Protein AF-0000000079912048 (afdb_homodimer)

Nearest PDB structures (foldseek):
  4bb7-assembly1_A  TM=5.250E-01  e=6.605E+00  Saccharomyces cerevisiae

Structure (mmCIF, N/CA/C/O backbone):
data_AF-0000000079912048-model_v1
#
loop_
_entity.id
_entity.type
_entity.pdbx_description
1 polymer 'Uncharacterized protein'
#
loop_
_atom_site.group_PDB
_atom_site.id
_atom_site.type_symbol
_atom_site.label_atom_id
_atom_site.label_alt_id
_atom_site.label_comp_id
_atom_site.label_asym_id
_atom_site.label_entity_id
_atom_site.label_seq_id
_atom_site.pdbx_PDB_ins_code
_atom_site.Cartn_x
_atom_site.Cartn_y
_atom_site.Cartn_z
_atom_site.occupancy
_atom_site.B_iso_or_equiv
_atom_site.auth_seq_id
_atom_site.auth_comp_id
_atom_site.auth_asym_id
_atom_site.auth_atom_id
_atom_site.pdbx_PDB_model_num
ATOM 1 N N . MET A 1 1 ? 1.744 14.172 -8.25 1 88.88 1 MET A N 1
ATOM 2 C CA . MET A 1 1 ? 1.532 13.312 -7.086 1 88.88 1 MET A CA 1
ATOM 3 C C . MET A 1 1 ? 1.259 14.148 -5.84 1 88.88 1 MET A C 1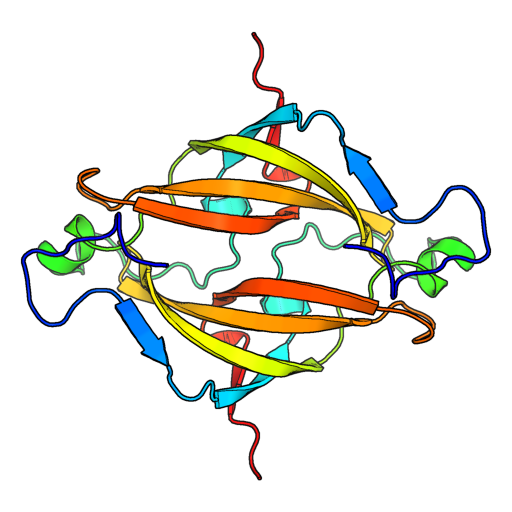
ATOM 5 O O . MET A 1 1 ? 0.399 13.805 -5.027 1 88.88 1 MET A O 1
ATOM 9 N N . PHE A 1 2 ? 1.768 15.312 -5.637 1 95.44 2 PHE A N 1
ATOM 10 C CA . PHE A 1 2 ? 1.755 16.031 -4.367 1 95.44 2 PHE A CA 1
ATOM 11 C C . PHE A 1 2 ? 0.996 17.344 -4.5 1 95.44 2 PHE A C 1
ATOM 13 O O . PHE A 1 2 ? 1.087 18.203 -3.625 1 95.44 2 PHE A O 1
ATOM 20 N N . GLU A 1 3 ? 0.192 17.453 -5.527 1 93.69 3 GLU A N 1
ATOM 21 C CA . GLU A 1 3 ? -0.463 18.703 -5.867 1 93.69 3 GLU A CA 1
ATOM 22 C C . GLU A 1 3 ? -1.413 19.156 -4.758 1 93.69 3 GLU A C 1
ATOM 24 O O . GLU A 1 3 ? -1.613 20.344 -4.547 1 93.69 3 GLU A O 1
ATOM 29 N N . GLN A 1 4 ? -1.97 18.203 -4.074 1 95.38 4 GLN A N 1
ATOM 30 C CA . GLN A 1 4 ? -2.926 18.562 -3.031 1 95.38 4 GLN A CA 1
ATOM 31 C C . GLN A 1 4 ? -2.281 18.5 -1.649 1 95.38 4 GLN A C 1
ATOM 33 O O . GLN A 1 4 ? -2.979 18.5 -0.633 1 95.38 4 GLN A O 1
ATOM 38 N N . TRP A 1 5 ? -0.992 18.359 -1.65 1 96 5 TRP A N 1
ATOM 39 C CA . TRP A 1 5 ? -0.168 18.375 -0.447 1 96 5 TRP A CA 1
ATOM 40 C C . TRP A 1 5 ? 0.778 19.578 -0.461 1 96 5 TRP A C 1
ATOM 42 O O . TRP A 1 5 ? 1.936 19.453 -0.87 1 96 5 TRP A O 1
ATOM 52 N N . GLU A 1 6 ? 0.378 20.812 0.095 1 89.5 6 GLU A N 1
ATOM 53 C CA . GLU A 1 6 ? 1.114 22.062 -0.012 1 89.5 6 GLU A CA 1
ATOM 54 C C . GLU A 1 6 ? 1.596 22.547 1.355 1 89.5 6 GLU A C 1
ATOM 56 O O . GLU A 1 6 ? 0.896 23.281 2.041 1 89.5 6 GLU A O 1
ATOM 61 N N . PRO A 1 7 ? 2.736 22.109 1.693 1 90.44 7 PRO A N 1
ATOM 62 C CA . PRO A 1 7 ? 3.271 22.531 2.988 1 90.44 7 PRO A CA 1
ATOM 63 C C . PRO A 1 7 ? 3.646 24.016 3.018 1 90.44 7 PRO A C 1
ATOM 65 O O . PRO A 1 7 ? 3.908 24.609 1.97 1 90.44 7 PRO A O 1
ATOM 68 N N . VAL A 1 8 ? 3.539 24.562 4.168 1 90.81 8 VAL A N 1
ATOM 69 C CA . VAL A 1 8 ? 3.893 25.969 4.383 1 90.81 8 VAL A CA 1
ATOM 70 C C . VAL A 1 8 ? 5.355 26.078 4.816 1 90.81 8 VAL A C 1
ATOM 72 O O . VAL A 1 8 ? 6.027 27.062 4.523 1 90.81 8 VAL A O 1
ATOM 75 N N . TYR A 1 9 ? 5.828 25.031 5.375 1 90.94 9 TYR A N 1
ATOM 76 C CA . TYR A 1 9 ? 7.164 25.078 5.961 1 90.94 9 TYR A CA 1
ATOM 77 C C . TYR A 1 9 ? 8.172 24.344 5.078 1 90.94 9 TYR A C 1
ATOM 79 O O . TYR A 1 9 ? 7.785 23.578 4.184 1 90.94 9 TYR A O 1
ATOM 87 N N . ASP A 1 10 ? 9.508 24.594 5.34 1 90.88 10 ASP A N 1
ATOM 88 C CA . ASP A 1 10 ? 10.633 23.844 4.793 1 90.88 10 ASP A CA 1
ATOM 89 C C . ASP A 1 10 ? 11.461 23.188 5.902 1 90.88 10 ASP A C 1
ATOM 91 O O . ASP A 1 10 ? 11.664 23.797 6.961 1 90.88 10 ASP A O 1
ATOM 95 N N . PRO A 1 11 ? 11.93 22.016 5.766 1 93.75 11 PRO A N 1
ATOM 96 C CA . PRO A 1 11 ? 11.789 21.203 4.551 1 93.75 11 PRO A CA 1
ATOM 97 C C . PRO A 1 11 ? 10.375 20.672 4.355 1 93.75 11 PRO A C 1
ATOM 99 O O . PRO A 1 11 ? 9.633 20.5 5.328 1 93.75 11 PRO A O 1
ATOM 102 N N . LYS A 1 12 ? 10.016 20.359 3.121 1 95.75 12 LYS A N 1
ATOM 103 C CA . LYS A 1 12 ? 8.727 19.781 2.764 1 95.75 12 LYS A CA 1
ATOM 104 C C . LYS A 1 12 ? 8.562 18.391 3.369 1 95.75 12 LYS A C 1
ATOM 106 O O . LYS A 1 12 ? 9.547 17.688 3.596 1 95.75 12 LYS A O 1
ATOM 111 N N . PRO A 1 13 ? 7.336 17.984 3.592 1 97.31 13 PRO A N 1
ATOM 112 C CA . PRO A 1 13 ? 7.102 16.656 4.168 1 97.31 13 PRO A CA 1
ATOM 113 C C . PRO A 1 13 ? 7.078 15.555 3.111 1 97.31 13 PRO A C 1
ATOM 115 O O . PRO A 1 13 ? 6.52 14.484 3.346 1 97.31 13 PRO A O 1
ATOM 118 N N . TRP A 1 14 ? 7.559 15.875 1.901 1 97.75 14 TRP A N 1
ATOM 119 C CA . TRP A 1 14 ? 7.719 14.867 0.858 1 97.75 14 TRP A CA 1
ATOM 120 C C . TRP A 1 14 ? 8.961 15.141 0.022 1 97.75 14 TRP A C 1
ATOM 122 O O . TRP A 1 14 ? 9.508 16.25 0.054 1 97.75 14 TRP A O 1
ATOM 132 N N . ARG A 1 15 ? 9.461 14.125 -0.639 1 97.56 15 ARG A N 1
ATOM 133 C CA . ARG A 1 15 ? 10.594 14.188 -1.563 1 97.56 15 ARG A CA 1
ATOM 134 C C . ARG A 1 15 ? 10.32 13.352 -2.811 1 97.56 15 ARG A C 1
ATOM 136 O O . ARG A 1 15 ? 9.859 12.219 -2.715 1 97.56 15 ARG A O 1
ATOM 143 N N . VAL A 1 16 ? 10.57 13.969 -3.939 1 97.81 16 VAL A N 1
ATOM 144 C CA . VAL A 1 16 ? 10.492 13.211 -5.184 1 97.81 16 VAL A CA 1
ATOM 145 C C . VAL A 1 16 ? 11.859 12.602 -5.504 1 97.81 16 VAL A C 1
ATOM 147 O O . VAL A 1 16 ? 12.891 13.25 -5.328 1 97.81 16 VAL A O 1
ATOM 150 N N . VAL A 1 17 ? 11.836 11.367 -5.883 1 98.06 17 VAL A N 1
ATOM 151 C CA . VAL A 1 17 ? 13.062 10.703 -6.32 1 98.06 17 VAL A CA 1
ATOM 152 C C . VAL A 1 17 ? 13.102 10.648 -7.844 1 98.06 17 VAL A C 1
ATOM 154 O O . VAL A 1 17 ? 12.43 9.805 -8.453 1 98.06 17 VAL A O 1
ATOM 157 N N . ASP A 1 18 ? 13.859 11.477 -8.43 1 97.69 18 ASP A N 1
ATOM 158 C CA . ASP A 1 18 ? 13.969 11.609 -9.875 1 97.69 18 ASP A CA 1
ATOM 159 C C . ASP A 1 18 ? 15.43 11.734 -10.305 1 97.69 18 ASP A C 1
ATOM 161 O O . ASP A 1 18 ? 16.109 12.695 -9.953 1 97.69 18 ASP A O 1
ATOM 165 N N . PRO A 1 19 ? 16.016 10.836 -11.211 1 97.75 19 PRO A N 1
ATOM 166 C CA . PRO A 1 19 ? 15.273 9.664 -11.695 1 97.75 19 PRO A CA 1
ATOM 167 C C . PRO A 1 19 ? 14.938 8.672 -10.586 1 97.75 19 PRO A C 1
ATOM 169 O O . PRO A 1 19 ? 15.555 8.711 -9.516 1 97.75 19 PRO A O 1
ATOM 172 N N . PRO A 1 20 ? 13.867 7.832 -10.742 1 98 20 PRO A N 1
ATOM 173 C CA . PRO A 1 20 ? 13.586 6.801 -9.742 1 98 20 PRO A CA 1
ATOM 174 C C . PRO A 1 20 ? 14.805 5.934 -9.43 1 98 20 PRO A C 1
ATOM 176 O O . PRO A 1 20 ? 15.617 5.652 -10.32 1 98 20 PRO A O 1
ATOM 179 N N . GLN A 1 21 ? 14.891 5.535 -8.195 1 97.94 21 GLN A N 1
ATOM 180 C CA . GLN A 1 21 ? 16.031 4.754 -7.727 1 97.94 21 GLN A CA 1
ATOM 181 C C . GLN A 1 21 ? 15.688 3.268 -7.664 1 97.94 21 GLN A C 1
ATOM 183 O O . GLN A 1 21 ? 14.602 2.895 -7.219 1 97.94 21 GLN A O 1
ATOM 188 N N . ARG A 1 22 ? 16.641 2.371 -8.148 1 98.31 22 ARG A N 1
ATOM 189 C CA . ARG A 1 22 ? 16.453 0.927 -8.039 1 98.31 22 ARG A CA 1
ATOM 190 C C . ARG A 1 22 ? 16.562 0.473 -6.586 1 98.31 22 ARG A C 1
ATOM 192 O O . ARG A 1 22 ? 17.5 0.875 -5.879 1 98.31 22 ARG A O 1
ATOM 199 N N . VAL A 1 23 ? 15.656 -0.327 -6.117 1 98.75 23 VAL A N 1
ATOM 200 C CA . VAL A 1 23 ? 15.656 -0.84 -4.75 1 98.75 23 VAL A CA 1
ATOM 201 C C . VAL A 1 23 ? 15.219 -2.303 -4.75 1 98.75 23 VAL A C 1
ATOM 203 O O . VAL A 1 23 ? 14.703 -2.805 -5.75 1 98.75 23 VAL A O 1
ATOM 206 N N . MET A 1 24 ? 15.57 -2.98 -3.672 1 98.81 24 MET A N 1
ATOM 207 C CA . MET A 1 24 ? 14.93 -4.246 -3.324 1 98.81 24 MET A CA 1
ATOM 208 C C . MET A 1 24 ? 13.758 -4.016 -2.371 1 98.81 24 MET A C 1
ATOM 210 O O . MET A 1 24 ? 13.883 -3.275 -1.395 1 98.81 24 MET A O 1
ATOM 214 N N . VAL A 1 25 ? 12.625 -4.617 -2.729 1 98.75 25 VAL A N 1
ATOM 215 C CA . VAL A 1 25 ? 11.414 -4.449 -1.932 1 98.75 25 VAL A CA 1
ATOM 216 C C . VAL A 1 25 ? 11.055 -5.77 -1.254 1 98.75 25 VAL A C 1
ATOM 218 O O . VAL A 1 25 ? 10.883 -6.789 -1.923 1 98.75 25 VAL A O 1
ATOM 221 N N . ASP A 1 26 ? 11 -5.809 0.095 1 98.81 26 ASP A N 1
ATOM 222 C CA . ASP A 1 26 ? 10.352 -6.895 0.82 1 98.81 26 ASP A CA 1
ATOM 223 C C . ASP A 1 26 ? 8.828 -6.797 0.713 1 98.81 26 ASP A C 1
ATOM 225 O O . ASP A 1 26 ? 8.203 -5.988 1.402 1 98.81 26 ASP A O 1
ATOM 229 N N . VAL A 1 27 ? 8.227 -7.676 -0.062 1 98.81 27 VAL A N 1
ATOM 230 C CA . VAL A 1 27 ? 6.832 -7.5 -0.447 1 98.81 27 VAL A CA 1
ATOM 231 C C . VAL A 1 27 ? 5.938 -7.664 0.777 1 98.81 27 VAL A C 1
ATOM 233 O O . VAL A 1 27 ? 4.98 -6.906 0.96 1 98.81 27 VAL A O 1
ATOM 236 N N . SER A 1 28 ? 6.223 -8.609 1.693 1 98.38 28 SER A N 1
ATOM 237 C CA . SER A 1 28 ? 5.398 -8.828 2.877 1 98.38 28 SER A CA 1
ATOM 238 C C . SER A 1 28 ? 5.441 -7.625 3.812 1 98.38 28 SER A C 1
ATOM 240 O O . SER A 1 28 ? 4.457 -7.316 4.484 1 98.38 28 SER A O 1
ATOM 242 N N . ALA A 1 29 ? 6.535 -6.945 3.848 1 98.31 29 ALA A N 1
ATOM 243 C CA . ALA A 1 29 ? 6.68 -5.754 4.676 1 98.31 29 ALA A CA 1
ATOM 244 C C . ALA A 1 29 ? 6.047 -4.539 4.004 1 98.31 29 ALA A C 1
ATOM 246 O O . ALA A 1 29 ? 5.637 -3.59 4.676 1 98.31 29 ALA A O 1
ATOM 247 N N . ALA A 1 30 ? 5.965 -4.555 2.666 1 98.75 30 ALA A N 1
ATOM 248 C CA . ALA A 1 30 ? 5.492 -3.406 1.901 1 98.75 30 ALA A CA 1
ATOM 249 C C . ALA A 1 30 ? 3.967 -3.377 1.841 1 98.75 30 ALA A C 1
ATOM 251 O O . ALA A 1 30 ? 3.363 -2.305 1.746 1 98.75 30 ALA A O 1
ATOM 252 N N . ILE A 1 31 ? 3.357 -4.566 1.857 1 98.62 31 ILE A N 1
ATOM 253 C CA . ILE A 1 31 ? 1.908 -4.668 1.724 1 98.62 31 ILE A CA 1
ATOM 254 C C . ILE A 1 31 ? 1.298 -5.125 3.047 1 98.62 31 ILE A C 1
ATOM 256 O O . ILE A 1 31 ? 1.581 -6.227 3.52 1 98.62 31 ILE A O 1
ATOM 260 N N . ALA A 1 32 ? 0.434 -4.266 3.645 1 98.38 32 ALA A N 1
ATOM 261 C CA . ALA A 1 32 ? -0.334 -4.719 4.801 1 98.38 32 ALA A CA 1
ATOM 262 C C . ALA A 1 32 ? -1.2 -5.926 4.449 1 98.38 32 ALA A C 1
ATOM 264 O O . ALA A 1 32 ? -1.812 -5.965 3.379 1 98.38 32 ALA A O 1
ATOM 265 N N . HIS A 1 33 ? -1.212 -6.898 5.344 1 97.19 33 HIS A N 1
ATOM 266 C CA . HIS A 1 33 ? -1.997 -8.102 5.094 1 97.19 33 HIS A CA 1
ATOM 267 C C . HIS A 1 33 ? -2.355 -8.805 6.402 1 97.19 33 HIS A C 1
ATOM 269 O O . HIS A 1 33 ? -1.769 -8.516 7.445 1 97.19 33 HIS A O 1
ATOM 275 N N . ASP A 1 34 ? -3.262 -9.758 6.316 1 94.75 34 ASP A N 1
ATOM 276 C CA . ASP A 1 34 ? -3.787 -10.438 7.496 1 94.75 34 ASP A CA 1
ATOM 277 C C . ASP A 1 34 ? -3.092 -11.781 7.711 1 94.75 34 ASP A C 1
ATOM 279 O O . ASP A 1 34 ? -3.412 -12.508 8.656 1 94.75 34 ASP A O 1
ATOM 283 N N . GLY A 1 35 ? -2.082 -12.148 6.938 1 89.62 35 GLY A N 1
ATOM 284 C CA . GLY A 1 35 ? -1.263 -13.336 7.145 1 89.62 35 GLY A CA 1
ATOM 285 C C . GLY A 1 35 ? -1.753 -14.539 6.371 1 89.62 35 GLY A C 1
ATOM 286 O O . GLY A 1 35 ? -0.955 -15.383 5.953 1 89.62 35 GLY A O 1
ATOM 287 N N . GLY A 1 36 ? -2.9 -14.711 6.059 1 91.12 36 GLY A N 1
ATOM 288 C CA . GLY A 1 36 ? -3.482 -15.812 5.312 1 91.12 36 GLY A CA 1
ATOM 289 C C . GLY A 1 36 ? -3.33 -17.156 6.012 1 91.12 36 GLY A C 1
ATOM 290 O O . GLY A 1 36 ? -3.121 -17.203 7.227 1 91.12 36 GLY A O 1
ATOM 291 N N . ARG A 1 37 ? -3.525 -18.281 5.355 1 94.5 37 ARG A N 1
ATOM 292 C CA . ARG A 1 37 ? -3.451 -19.656 5.852 1 94.5 37 ARG A CA 1
ATOM 293 C C . ARG A 1 37 ? -2.107 -20.297 5.512 1 94.5 37 ARG A C 1
ATOM 295 O O . ARG A 1 37 ? -1.361 -19.766 4.68 1 94.5 37 ARG A O 1
ATOM 302 N N . SER A 1 38 ? -1.857 -21.406 6.211 1 93.69 38 SER A N 1
ATOM 303 C CA . SER A 1 38 ? -0.664 -22.188 5.902 1 93.69 38 SER A CA 1
ATOM 304 C C . SER A 1 38 ? -0.775 -22.844 4.535 1 93.69 38 SER A C 1
ATOM 306 O O . SER A 1 38 ? -1.86 -23.281 4.133 1 93.69 38 SER A O 1
ATOM 308 N N . ALA A 1 39 ? 0.379 -22.938 3.906 1 88.19 39 ALA A N 1
ATOM 309 C CA . ALA A 1 39 ? 0.428 -23.562 2.59 1 88.19 39 ALA A CA 1
ATOM 310 C C . ALA A 1 39 ? -0.219 -24.953 2.623 1 88.19 39 ALA A C 1
ATOM 312 O O . ALA A 1 39 ? -0.923 -25.328 1.686 1 88.19 39 ALA A O 1
ATOM 313 N N . ASN A 1 40 ? 0.066 -25.672 3.725 1 91.25 40 ASN A N 1
ATOM 314 C CA . ASN A 1 40 ? -0.425 -27.047 3.85 1 91.25 40 ASN A CA 1
ATOM 315 C C . ASN A 1 40 ? -1.948 -27.094 3.928 1 91.25 40 ASN A C 1
ATOM 317 O O . ASN A 1 40 ? -2.555 -28.141 3.711 1 91.25 40 ASN A O 1
ATOM 321 N N . ASP A 1 41 ? -2.543 -25.984 4.191 1 94.62 41 ASP A N 1
ATOM 322 C CA . ASP A 1 41 ? -3.99 -25.922 4.375 1 94.62 41 ASP A CA 1
ATOM 323 C C . ASP A 1 41 ? -4.672 -25.297 3.162 1 94.62 41 ASP A C 1
ATOM 325 O O . ASP A 1 41 ? -5.84 -24.906 3.229 1 94.62 41 ASP A O 1
ATOM 329 N N . LEU A 1 42 ? -3.947 -25.203 2.033 1 94.19 42 LEU A N 1
ATOM 330 C CA . LEU A 1 42 ? -4.492 -24.516 0.862 1 94.19 42 LEU A CA 1
ATOM 331 C C . LEU A 1 42 ? -4.441 -25.422 -0.364 1 94.19 42 LEU A C 1
ATOM 333 O O . LEU A 1 42 ? -3.467 -26.156 -0.558 1 94.19 42 LEU A O 1
ATOM 337 N N . PRO A 1 43 ? -5.504 -25.344 -1.152 1 95.31 43 PRO A N 1
ATOM 338 C CA . PRO A 1 43 ? -5.406 -26.016 -2.445 1 95.31 43 PRO A CA 1
ATOM 339 C C . PRO A 1 43 ? -4.211 -25.547 -3.271 1 95.31 43 PRO A C 1
ATOM 341 O O . PRO A 1 43 ? -3.832 -24.375 -3.199 1 95.31 43 PRO A O 1
ATOM 344 N N . LEU A 1 44 ? -3.652 -26.438 -4.027 1 94.38 44 LEU A N 1
ATOM 345 C CA . LEU A 1 44 ? -2.48 -26.156 -4.844 1 94.38 44 LEU A CA 1
ATOM 346 C C . LEU A 1 44 ? -2.74 -24.969 -5.773 1 94.38 44 LEU A C 1
ATOM 348 O O . LEU A 1 44 ? -1.865 -24.125 -5.973 1 94.38 44 LEU A O 1
ATOM 352 N N . ARG A 1 45 ? -3.938 -25 -6.391 1 95.06 45 ARG A N 1
ATOM 353 C CA . ARG A 1 45 ? -4.254 -23.953 -7.355 1 95.06 45 ARG A CA 1
ATOM 354 C C . ARG A 1 45 ? -4.168 -22.578 -6.711 1 95.06 45 ARG A C 1
ATOM 356 O O . ARG A 1 45 ? -3.74 -21.609 -7.352 1 95.06 45 ARG A O 1
ATOM 363 N N . VAL A 1 46 ? -4.598 -22.469 -5.461 1 96.25 46 VAL A N 1
ATOM 364 C CA . VAL A 1 46 ? -4.555 -21.188 -4.738 1 96.25 46 VAL A CA 1
ATOM 365 C C . VAL A 1 46 ? -3.102 -20.781 -4.496 1 96.25 46 VAL A C 1
ATOM 367 O O . VAL A 1 46 ? -2.711 -19.656 -4.789 1 96.25 46 VAL A O 1
ATOM 370 N N . ARG A 1 47 ? -2.326 -21.688 -4.02 1 96.94 47 ARG A N 1
ATOM 371 C CA . ARG A 1 47 ? -0.918 -21.422 -3.736 1 96.94 47 ARG A CA 1
ATOM 372 C C . ARG A 1 47 ? -0.168 -21.031 -5.004 1 96.94 47 ARG A C 1
ATOM 374 O O . ARG A 1 47 ? 0.66 -20.125 -4.984 1 96.94 47 ARG A O 1
ATOM 381 N N . ALA A 1 48 ? -0.489 -21.719 -6.02 1 96.62 48 ALA A N 1
ATOM 382 C CA . ALA A 1 48 ? 0.251 -21.562 -7.27 1 96.62 48 ALA A CA 1
ATOM 383 C C . ALA A 1 48 ? -0.112 -20.234 -7.953 1 96.62 48 ALA A C 1
ATOM 385 O O . ALA A 1 48 ? 0.765 -19.531 -8.438 1 96.62 48 ALA A O 1
ATOM 386 N N . GLU A 1 49 ? -1.395 -19.906 -7.938 1 97.81 49 GLU A N 1
ATOM 387 C CA . GLU A 1 49 ? -1.824 -18.812 -8.812 1 97.81 49 GLU A CA 1
ATOM 388 C C . GLU A 1 49 ? -2.047 -17.531 -8.023 1 97.81 49 GLU A C 1
ATOM 390 O O . GLU A 1 49 ? -2.184 -16.453 -8.602 1 97.81 49 GLU A O 1
ATOM 395 N N . GLY A 1 50 ? -2.078 -17.594 -6.648 1 97.94 50 GLY A N 1
ATOM 396 C CA . GLY A 1 50 ? -2.156 -16.391 -5.824 1 97.94 50 GLY A CA 1
ATOM 397 C C . GLY A 1 50 ? -0.865 -15.602 -5.801 1 97.94 50 GLY A C 1
ATOM 398 O O . GLY A 1 50 ? 0.197 -16.125 -6.148 1 97.94 50 GLY A O 1
ATOM 399 N N . LEU A 1 51 ? -0.976 -14.352 -5.426 1 98.38 51 LEU A N 1
ATOM 400 C CA . LEU A 1 51 ? 0.201 -13.5 -5.316 1 98.38 51 LEU A CA 1
ATOM 401 C C . LEU A 1 51 ? 1.101 -13.953 -4.172 1 98.38 51 LEU A C 1
ATOM 403 O O . LEU A 1 51 ? 0.624 -14.203 -3.064 1 98.38 51 LEU A O 1
ATOM 407 N N . ASP A 1 52 ? 2.342 -14.055 -4.395 1 98.12 52 ASP A N 1
ATOM 408 C CA . ASP A 1 52 ? 3.324 -14.43 -3.381 1 98.12 52 ASP A CA 1
ATOM 409 C C . ASP A 1 52 ? 3.885 -13.195 -2.68 1 98.12 52 ASP A C 1
ATOM 411 O O . ASP A 1 52 ? 4.664 -12.445 -3.268 1 98.12 52 ASP A O 1
ATOM 415 N N . LEU A 1 53 ? 3.537 -13.055 -1.402 1 98.12 53 LEU A N 1
ATOM 416 C CA . LEU A 1 53 ? 4.016 -11.891 -0.662 1 98.12 53 LEU A CA 1
ATOM 417 C C . LEU A 1 53 ? 5.312 -12.211 0.074 1 98.12 53 LEU A C 1
ATOM 419 O O . LEU A 1 53 ? 5.996 -11.312 0.561 1 98.12 53 LEU A O 1
ATOM 423 N N . ASP A 1 54 ? 5.652 -13.43 0.147 1 97.19 54 ASP A N 1
ATOM 424 C CA . ASP A 1 54 ? 6.824 -13.844 0.911 1 97.19 54 ASP A CA 1
ATOM 425 C C . ASP A 1 54 ? 8.07 -13.859 0.032 1 97.19 54 ASP A C 1
ATOM 427 O O . ASP A 1 54 ? 8.781 -14.867 -0.025 1 97.19 54 ASP A O 1
ATOM 431 N N . VAL A 1 55 ? 8.328 -12.781 -0.616 1 98.19 55 VAL A N 1
ATOM 432 C CA . VAL A 1 55 ? 9.461 -12.656 -1.527 1 98.19 55 VAL A CA 1
ATOM 433 C C . VAL A 1 55 ? 10.047 -11.25 -1.438 1 98.19 55 VAL A C 1
ATOM 435 O O . VAL A 1 55 ? 9.414 -10.344 -0.882 1 98.19 55 VAL A O 1
ATOM 438 N N . ARG A 1 56 ? 11.344 -11.102 -1.911 1 98.38 56 ARG A N 1
ATOM 439 C CA . ARG A 1 56 ? 11.961 -9.812 -2.207 1 98.38 56 ARG A CA 1
ATOM 440 C C . ARG A 1 56 ? 12.094 -9.602 -3.713 1 98.38 56 ARG A C 1
ATOM 442 O O . ARG A 1 56 ? 12.547 -10.5 -4.43 1 98.38 56 ARG A O 1
ATOM 449 N N . VAL A 1 57 ? 11.688 -8.469 -4.176 1 98.44 57 VAL A N 1
ATOM 450 C CA . VAL A 1 57 ? 11.703 -8.227 -5.617 1 98.44 57 VAL A CA 1
ATOM 451 C C . VAL A 1 57 ? 12.383 -6.891 -5.906 1 98.44 57 VAL A C 1
ATOM 453 O O . VAL A 1 57 ? 12.453 -6.02 -5.031 1 98.44 57 VAL A O 1
ATOM 456 N N . ARG A 1 58 ? 12.914 -6.77 -7.074 1 98.38 58 ARG A N 1
ATOM 457 C CA . ARG A 1 58 ? 13.414 -5.48 -7.543 1 98.38 58 ARG A CA 1
ATOM 458 C C . ARG A 1 58 ? 12.266 -4.512 -7.809 1 98.38 58 ARG A C 1
ATOM 460 O O . ARG A 1 58 ? 11.195 -4.922 -8.258 1 98.38 58 ARG A O 1
ATOM 467 N N . GLY A 1 59 ? 12.438 -3.262 -7.48 1 98.5 59 GLY A N 1
ATOM 468 C CA . GLY A 1 59 ? 11.477 -2.209 -7.75 1 98.5 59 GLY A CA 1
ATOM 469 C C . GLY A 1 59 ? 12.117 -0.843 -7.918 1 98.5 59 GLY A C 1
ATOM 470 O O . GLY A 1 59 ? 13.336 -0.733 -8.031 1 98.5 59 GLY A O 1
ATOM 471 N N . LEU A 1 60 ? 11.242 0.14 -8.078 1 98.75 60 LEU A N 1
ATOM 472 C CA . LEU A 1 60 ? 11.672 1.528 -8.211 1 98.75 60 LEU A CA 1
ATOM 473 C C . LEU A 1 60 ? 11.086 2.387 -7.098 1 98.75 60 LEU A C 1
ATOM 475 O O . LEU A 1 60 ? 9.875 2.375 -6.867 1 98.75 60 LEU A O 1
ATOM 479 N N . LEU A 1 61 ? 11.992 3.062 -6.434 1 98.69 61 LEU A N 1
ATOM 480 C CA . LEU A 1 61 ? 11.578 4.09 -5.48 1 98.69 61 LEU A CA 1
ATOM 481 C C . LEU A 1 61 ? 11.297 5.41 -6.191 1 98.69 61 LEU A C 1
ATOM 483 O O . LEU A 1 61 ? 12.172 5.957 -6.863 1 98.69 61 LEU A O 1
ATOM 487 N N . ARG A 1 62 ? 10.078 5.914 -5.977 1 98.75 62 ARG A N 1
ATOM 488 C CA . ARG A 1 62 ? 9.664 7.078 -6.754 1 98.75 62 ARG A CA 1
ATOM 489 C C . ARG A 1 62 ? 9.547 8.312 -5.867 1 98.75 62 ARG A C 1
ATOM 491 O O . ARG A 1 62 ? 9.719 9.438 -6.336 1 98.75 62 ARG A O 1
ATOM 498 N N . ALA A 1 63 ? 9.297 8.172 -4.586 1 98.81 63 ALA A N 1
ATOM 499 C CA . ALA A 1 63 ? 9.109 9.312 -3.688 1 98.81 63 ALA A CA 1
ATOM 500 C C . ALA A 1 63 ? 9.141 8.867 -2.229 1 98.81 63 ALA A C 1
ATOM 502 O O . ALA A 1 63 ? 9.008 7.676 -1.933 1 98.81 63 ALA A O 1
ATOM 503 N N . TRP A 1 64 ? 9.344 9.812 -1.411 1 98.62 64 TRP A N 1
ATOM 504 C CA . TRP A 1 64 ? 9.156 9.711 0.033 1 98.62 64 TRP A CA 1
ATOM 505 C C . TRP A 1 64 ? 8.039 10.633 0.507 1 98.62 64 TRP A C 1
ATOM 507 O O . TRP A 1 64 ? 7.859 11.727 -0.028 1 98.62 64 TRP A O 1
ATOM 517 N N . GLY A 1 65 ? 7.27 10.195 1.52 1 98.38 65 GLY A N 1
ATOM 518 C CA . GLY A 1 65 ? 6.309 11.023 2.23 1 98.38 65 GLY A CA 1
ATOM 519 C C . GLY A 1 65 ? 6.348 10.828 3.734 1 98.38 65 GLY A C 1
ATOM 520 O O . GLY A 1 65 ? 6.422 9.695 4.215 1 98.38 65 GLY A O 1
ATOM 521 N N . ARG A 1 66 ? 6.32 11.945 4.441 1 97.94 66 ARG A N 1
ATOM 522 C CA . ARG A 1 66 ? 6.383 11.883 5.898 1 97.94 66 ARG A CA 1
ATOM 523 C C . ARG A 1 66 ? 4.984 11.812 6.504 1 97.94 66 ARG A C 1
ATOM 525 O O . ARG A 1 66 ? 4.066 12.492 6.047 1 97.94 66 ARG A O 1
ATOM 532 N N . THR A 1 67 ? 4.797 10.969 7.477 1 98.06 67 THR A N 1
ATOM 533 C CA . THR A 1 67 ? 3.533 10.906 8.203 1 98.06 67 THR A CA 1
ATOM 534 C C . THR A 1 67 ? 3.502 11.938 9.328 1 98.06 67 THR A C 1
ATOM 536 O O . THR A 1 67 ? 4.531 12.516 9.672 1 98.06 67 THR A O 1
ATOM 539 N N . SER A 1 68 ? 2.369 12.117 9.93 1 97.31 68 SER A N 1
ATOM 540 C CA . SER A 1 68 ? 2.195 13.023 11.062 1 97.31 68 SER A CA 1
ATOM 541 C C . SER A 1 68 ? 2.855 12.469 12.32 1 97.31 68 SER A C 1
ATOM 543 O O . SER A 1 68 ? 3.021 13.188 13.305 1 97.31 68 SER A O 1
ATOM 545 N N . ARG A 1 69 ? 3.268 11.227 12.242 1 97.12 69 ARG A N 1
ATOM 546 C CA . ARG A 1 69 ? 3.994 10.641 13.367 1 97.12 69 ARG A CA 1
ATOM 547 C C . ARG A 1 69 ? 5.496 10.609 13.094 1 97.12 69 ARG A C 1
ATOM 549 O O . ARG A 1 69 ? 6.25 9.961 13.82 1 97.12 69 ARG A O 1
ATOM 556 N N . GLY A 1 70 ? 5.859 11.156 12.023 1 96.94 70 GLY A N 1
ATOM 557 C CA . GLY A 1 70 ? 7.266 11.453 11.805 1 96.94 70 GLY A CA 1
ATOM 558 C C . GLY A 1 70 ? 7.969 10.414 10.953 1 96.94 70 GLY A C 1
ATOM 559 O O . GLY A 1 70 ? 9.117 10.617 10.547 1 96.94 70 GLY A O 1
ATOM 560 N N . GLU A 1 71 ? 7.344 9.336 10.703 1 97.12 71 GLU A N 1
ATOM 561 C CA . GLU A 1 71 ? 7.988 8.297 9.898 1 97.12 71 GLU A CA 1
ATOM 562 C C . GLU A 1 71 ? 7.895 8.617 8.406 1 97.12 71 GLU A C 1
ATOM 564 O O . GLU A 1 71 ? 6.98 9.32 7.977 1 97.12 71 GLU A O 1
ATOM 569 N N . TRP A 1 72 ? 8.898 8.094 7.719 1 97.94 72 TRP A N 1
ATOM 570 C CA 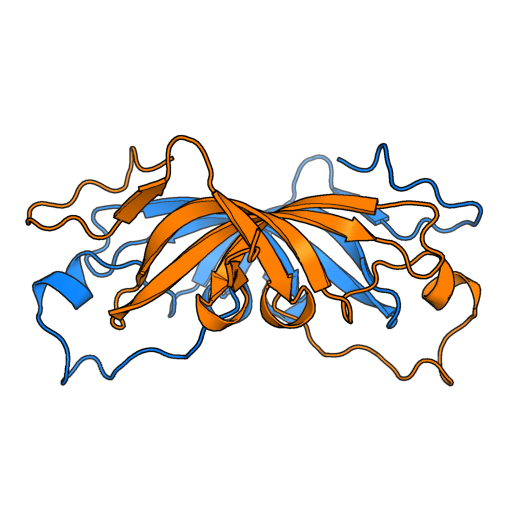. TRP A 1 72 ? 8.875 8.219 6.266 1 97.94 72 TRP A CA 1
ATOM 571 C C . TRP A 1 72 ? 8.297 6.957 5.621 1 97.94 72 TRP A C 1
ATOM 573 O O . TRP A 1 72 ? 8.609 5.84 6.039 1 97.94 72 TRP A O 1
ATOM 583 N N . LEU A 1 73 ? 7.414 7.152 4.688 1 98.69 73 LEU A N 1
ATOM 584 C CA . LEU A 1 73 ? 6.961 6.109 3.773 1 98.69 73 LEU A CA 1
ATOM 585 C C . LEU A 1 73 ? 7.652 6.238 2.42 1 98.69 73 LEU A C 1
ATOM 587 O O . LEU A 1 73 ? 8.016 7.34 2.006 1 98.69 73 LEU A O 1
ATOM 591 N N . ALA A 1 74 ? 7.812 5.141 1.794 1 98.88 74 ALA A N 1
ATOM 592 C CA . ALA A 1 74 ? 8.383 5.074 0.45 1 98.88 74 ALA A CA 1
ATOM 593 C C . ALA A 1 74 ? 7.312 4.711 -0.58 1 98.88 74 ALA A C 1
ATOM 595 O O . ALA A 1 74 ? 6.559 3.754 -0.389 1 98.88 74 ALA A O 1
ATOM 596 N N . ALA A 1 75 ? 7.207 5.488 -1.64 1 98.88 75 ALA A N 1
ATOM 597 C CA . ALA A 1 75 ? 6.402 5.086 -2.791 1 98.88 75 ALA A CA 1
ATOM 598 C C . ALA A 1 75 ? 7.223 4.246 -3.768 1 98.88 75 ALA A C 1
ATOM 600 O O . ALA A 1 75 ? 8.141 4.758 -4.414 1 98.88 75 ALA A O 1
ATOM 601 N N . CYS A 1 76 ? 6.836 3.008 -3.939 1 98.81 76 CYS A N 1
ATOM 602 C CA . CYS A 1 76 ? 7.625 2.105 -4.77 1 98.81 76 CYS A CA 1
ATOM 603 C C . CYS A 1 76 ? 6.754 1.45 -5.836 1 98.81 76 CYS A C 1
ATOM 605 O O . CYS A 1 76 ? 5.613 1.073 -5.566 1 98.81 76 CYS A O 1
ATOM 607 N N . THR A 1 77 ? 7.262 1.34 -7.016 1 98.81 77 THR A N 1
ATOM 608 C CA . THR A 1 77 ? 6.676 0.522 -8.07 1 98.81 77 THR A CA 1
ATOM 609 C C . THR A 1 77 ? 7.41 -0.81 -8.195 1 98.81 77 THR A C 1
ATOM 611 O O . THR A 1 77 ? 8.641 -0.844 -8.25 1 98.81 77 THR A O 1
ATOM 614 N N . PHE A 1 78 ? 6.684 -1.91 -8.164 1 98.69 78 PHE A N 1
ATOM 615 C CA . PHE A 1 78 ? 7.27 -3.242 -8.273 1 98.69 78 PHE A CA 1
ATOM 616 C C . PHE A 1 78 ? 6.223 -4.254 -8.727 1 98.69 78 PHE A C 1
ATOM 618 O O . PHE A 1 78 ? 5.031 -3.939 -8.789 1 98.69 78 PHE A O 1
ATOM 625 N N . ALA A 1 79 ? 6.672 -5.445 -9.07 1 98.69 79 ALA A N 1
ATOM 626 C CA . ALA A 1 79 ? 5.793 -6.531 -9.492 1 98.69 79 ALA A CA 1
ATOM 627 C C . ALA A 1 79 ? 5.734 -7.629 -8.438 1 98.69 79 ALA A C 1
ATOM 629 O O . ALA A 1 79 ? 6.773 -8.125 -7.992 1 98.69 79 ALA A O 1
ATOM 630 N N . ILE A 1 80 ? 4.543 -7.969 -8.031 1 98.69 80 ILE A N 1
ATOM 631 C CA . ILE A 1 80 ? 4.348 -9.102 -7.129 1 98.69 80 ILE A CA 1
ATOM 632 C C . ILE A 1 80 ? 4.176 -10.383 -7.945 1 98.69 80 ILE A C 1
ATOM 634 O O . ILE A 1 80 ? 3.217 -10.516 -8.711 1 98.69 80 ILE A O 1
ATOM 638 N N . PRO A 1 81 ? 5.035 -11.32 -7.797 1 98.62 81 PRO A N 1
ATOM 639 C CA . PRO A 1 81 ? 4.875 -12.555 -8.562 1 98.62 81 PRO A CA 1
ATOM 640 C C . PRO A 1 81 ? 3.785 -13.461 -7.992 1 98.62 81 PRO A C 1
ATOM 642 O O . PRO A 1 81 ? 3.443 -13.359 -6.812 1 98.62 81 PRO A O 1
ATOM 645 N N . THR A 1 82 ? 3.24 -14.344 -8.883 1 98.25 82 THR A N 1
ATOM 646 C CA . THR A 1 82 ? 2.383 -15.422 -8.414 1 98.25 82 THR A CA 1
ATOM 647 C C . THR A 1 82 ? 3.213 -16.531 -7.77 1 98.25 82 THR A C 1
ATOM 649 O O . THR A 1 82 ? 4.438 -16.562 -7.918 1 98.25 82 THR A O 1
ATOM 652 N N . GLY A 1 83 ? 2.492 -17.422 -7.082 1 96.94 83 GLY A N 1
ATOM 653 C CA . GLY A 1 83 ? 3.176 -18.5 -6.398 1 96.94 83 GLY A CA 1
ATOM 654 C C . GLY A 1 83 ? 3.98 -19.391 -7.34 1 96.94 83 GLY A C 1
ATOM 655 O O . GLY A 1 83 ? 5.051 -19.875 -6.973 1 96.94 83 GLY A O 1
ATOM 656 N N . ASN A 1 84 ? 3.473 -19.531 -8.484 1 95.88 84 ASN A N 1
ATOM 657 C CA . ASN A 1 84 ? 4.16 -20.391 -9.445 1 95.88 84 ASN A CA 1
ATOM 658 C C . ASN A 1 84 ? 5.121 -19.594 -10.32 1 95.88 84 ASN A C 1
ATOM 660 O O . ASN A 1 84 ? 5.766 -20.141 -11.211 1 95.88 84 ASN A O 1
ATOM 664 N N . LYS A 1 85 ? 5.25 -18.312 -10.156 1 95.5 85 LYS A N 1
ATOM 665 C CA . LYS A 1 85 ? 6.168 -17.391 -10.805 1 95.5 85 LYS A CA 1
ATOM 666 C C . LYS A 1 85 ? 5.883 -17.281 -12.305 1 95.5 85 LYS A C 1
ATOM 668 O O . LYS A 1 85 ? 6.754 -16.891 -13.086 1 95.5 85 LYS A O 1
ATOM 673 N N . ARG A 1 86 ? 4.68 -17.609 -12.688 1 95.06 86 ARG A N 1
ATOM 674 C CA . ARG A 1 86 ? 4.316 -17.547 -14.102 1 95.06 86 ARG A CA 1
ATOM 675 C C . ARG A 1 86 ? 3.592 -16.25 -14.43 1 95.06 86 ARG A C 1
ATOM 677 O O . ARG A 1 86 ? 3.305 -15.969 -15.594 1 95.06 86 ARG A O 1
ATOM 684 N N . GLY A 1 87 ? 3.25 -15.516 -13.477 1 96.38 87 GLY A N 1
ATOM 685 C CA . GLY A 1 87 ? 2.578 -14.234 -13.633 1 96.38 87 GLY A CA 1
ATOM 686 C C . GLY A 1 87 ? 2.932 -13.242 -12.539 1 96.38 87 GLY A C 1
ATOM 687 O O . GLY A 1 87 ? 3.754 -13.531 -11.664 1 96.38 87 GLY A O 1
ATOM 688 N N . SER A 1 88 ? 2.418 -12.047 -12.672 1 98.12 88 SER A N 1
ATOM 689 C CA . SER A 1 88 ? 2.705 -11.008 -11.688 1 98.12 88 SER A CA 1
ATOM 690 C C . SER A 1 88 ? 1.653 -9.906 -11.727 1 98.12 88 SER A C 1
ATOM 692 O O . SER A 1 88 ? 0.85 -9.844 -12.656 1 98.12 88 SER A O 1
ATOM 694 N N . LEU A 1 89 ? 1.622 -9.133 -10.781 1 98.5 89 LEU A N 1
ATOM 695 C CA . LEU A 1 89 ? 0.849 -7.902 -10.68 1 98.5 89 LEU A CA 1
ATOM 696 C C . LEU A 1 89 ? 1.762 -6.707 -10.422 1 98.5 89 LEU A C 1
ATOM 698 O O . LEU A 1 89 ? 2.412 -6.633 -9.375 1 98.5 89 LEU A O 1
ATOM 702 N N . GLU A 1 90 ? 1.854 -5.797 -11.344 1 98.38 90 GLU A N 1
ATOM 703 C CA . GLU A 1 90 ? 2.65 -4.586 -11.156 1 98.38 90 GLU A CA 1
ATOM 704 C C . GLU A 1 90 ? 1.855 -3.51 -10.43 1 98.38 90 GLU A C 1
ATOM 706 O O . GLU A 1 90 ? 0.744 -3.168 -10.836 1 98.38 90 GLU A O 1
ATOM 711 N N . ILE A 1 91 ? 2.488 -2.98 -9.383 1 98.38 91 ILE A N 1
ATOM 712 C CA . ILE A 1 91 ? 1.764 -1.986 -8.602 1 98.38 91 ILE A CA 1
ATOM 713 C C . ILE A 1 91 ? 2.719 -0.877 -8.164 1 98.38 91 ILE A C 1
ATOM 715 O O . ILE A 1 91 ? 3.938 -1.022 -8.273 1 98.38 91 ILE A O 1
ATOM 719 N N . THR A 1 92 ? 2.146 0.3 -7.801 1 98.06 92 THR A N 1
ATOM 720 C CA . THR A 1 92 ? 2.811 1.323 -7 1 98.06 92 THR A CA 1
ATOM 721 C C . THR A 1 92 ? 2.232 1.365 -5.59 1 98.06 92 THR A C 1
ATOM 723 O O . THR A 1 92 ? 1.02 1.506 -5.414 1 98.06 92 THR A O 1
ATOM 726 N N . GLN A 1 93 ? 3.049 1.212 -4.602 1 98.38 93 GLN A N 1
ATOM 727 C CA . GLN A 1 93 ? 2.654 1.041 -3.205 1 98.38 93 GLN A CA 1
ATOM 728 C C . GLN A 1 93 ? 3.434 1.985 -2.295 1 98.38 93 GLN A C 1
ATOM 730 O O . GLN A 1 93 ? 4.645 2.145 -2.449 1 98.38 93 GLN A O 1
ATOM 735 N N . TRP A 1 94 ? 2.701 2.703 -1.412 1 98.81 94 TRP A N 1
ATOM 736 C CA . TRP A 1 94 ? 3.367 3.35 -0.285 1 98.81 94 TRP A CA 1
ATOM 737 C C . TRP A 1 94 ? 3.627 2.352 0.838 1 98.81 94 TRP A C 1
ATOM 739 O O . TRP A 1 94 ? 2.729 1.606 1.235 1 98.81 94 TRP A O 1
ATOM 749 N N . CYS A 1 95 ? 4.875 2.266 1.352 1 98.88 95 CYS A N 1
ATOM 750 C CA . CYS A 1 95 ? 5.301 1.253 2.312 1 98.88 95 CYS A CA 1
ATOM 751 C C . CYS A 1 95 ? 6.328 1.821 3.281 1 98.88 95 CYS A C 1
ATOM 753 O O . CYS A 1 95 ? 6.867 2.906 3.057 1 98.88 95 CYS A O 1
ATOM 755 N N . PRO A 1 96 ? 6.473 1.128 4.438 1 98.75 96 PRO A N 1
ATOM 756 C CA . PRO A 1 96 ? 7.477 1.625 5.383 1 98.75 96 PRO A CA 1
ATOM 757 C C . PRO A 1 96 ? 8.883 1.646 4.789 1 98.75 96 PRO A C 1
ATOM 759 O O . PRO A 1 96 ? 9.234 0.782 3.98 1 98.75 96 PRO A O 1
ATOM 762 N N . ALA A 1 97 ? 9.625 2.619 5.203 1 98.19 97 ALA A N 1
ATOM 763 C CA . ALA A 1 97 ? 11.016 2.699 4.77 1 98.19 97 ALA A CA 1
ATOM 764 C C . ALA A 1 97 ? 11.742 1.377 5 1 98.19 97 ALA A C 1
ATOM 766 O O . ALA A 1 97 ? 12.609 0.994 4.215 1 98.19 97 ALA A O 1
ATOM 767 N N . SER A 1 98 ? 11.375 0.692 6.035 1 98.19 98 SER A N 1
ATOM 768 C CA . SER A 1 98 ? 12.055 -0.54 6.422 1 98.19 98 SER A CA 1
ATOM 769 C C . SER A 1 98 ? 11.773 -1.662 5.43 1 98.19 98 SER A C 1
ATOM 771 O O . SER A 1 98 ? 12.445 -2.697 5.445 1 98.19 98 SER A O 1
ATOM 773 N N . ALA A 1 99 ? 10.812 -1.496 4.531 1 98.69 99 ALA A N 1
ATOM 774 C CA . ALA A 1 99 ? 10.445 -2.533 3.572 1 98.69 99 ALA A CA 1
ATOM 775 C C . ALA A 1 99 ? 11.367 -2.506 2.357 1 98.69 99 ALA A C 1
ATOM 777 O O . ALA A 1 99 ? 11.312 -3.396 1.506 1 98.69 99 ALA A O 1
ATOM 778 N N . ILE A 1 100 ? 12.195 -1.429 2.26 1 98.44 100 ILE A N 1
ATOM 779 C CA . ILE A 1 100 ? 12.992 -1.335 1.044 1 98.44 100 ILE A CA 1
ATOM 780 C C . ILE A 1 100 ? 14.469 -1.182 1.408 1 98.44 100 ILE A C 1
ATOM 782 O O . ILE A 1 100 ? 14.805 -0.692 2.49 1 98.44 100 ILE A O 1
ATOM 786 N N . THR A 1 101 ? 15.344 -1.664 0.54 1 97.88 101 THR A N 1
ATOM 787 C CA . THR A 1 101 ? 16.797 -1.507 0.639 1 97.88 101 THR A CA 1
ATOM 788 C C . THR A 1 101 ? 17.391 -1.125 -0.713 1 97.88 101 THR A C 1
ATOM 790 O O . THR A 1 101 ? 16.844 -1.489 -1.761 1 97.88 101 THR A O 1
ATOM 793 N N . ALA A 1 102 ? 18.5 -0.315 -0.644 1 93.12 102 ALA A N 1
ATOM 794 C CA . ALA A 1 102 ? 19.156 0.049 -1.892 1 93.12 102 ALA A CA 1
ATOM 795 C C . ALA A 1 102 ? 19.688 -1.188 -2.611 1 93.12 102 ALA A C 1
ATOM 797 O O . ALA A 1 102 ? 20.156 -2.137 -1.972 1 93.12 102 ALA A O 1
ATOM 798 N N . GLU A 1 103 ? 19.375 -1.169 -3.922 1 86.62 103 GLU A N 1
ATOM 799 C CA . GLU A 1 103 ? 19.938 -2.266 -4.707 1 86.62 103 GLU A CA 1
ATOM 800 C C . GLU A 1 103 ? 21.453 -2.137 -4.844 1 86.62 103 GLU A C 1
ATOM 802 O O . GLU A 1 103 ? 21.969 -1.048 -5.109 1 86.62 103 GLU A O 1
ATOM 807 N N . CYS A 1 104 ? 22.312 -2.756 -3.918 1 66.56 104 CYS A N 1
ATOM 808 C CA . CYS A 1 104 ? 23.766 -2.697 -4.059 1 66.56 104 CYS A CA 1
ATOM 809 C C . CYS A 1 104 ? 24.188 -3.029 -5.484 1 66.56 104 CYS A C 1
ATOM 811 O O . CYS A 1 104 ? 23.734 -4.031 -6.051 1 66.56 104 CYS A O 1
ATOM 813 N N . GLU A 1 105 ? 24.31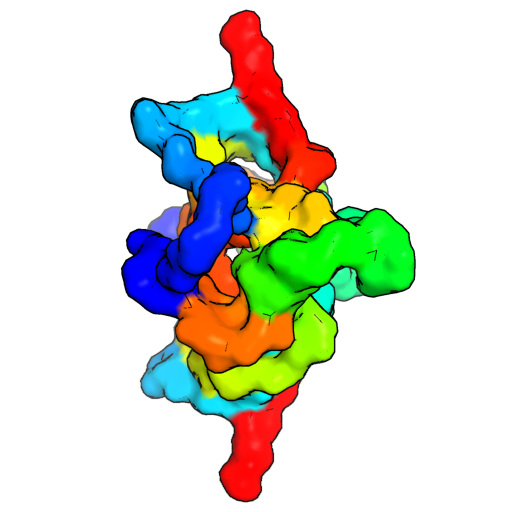2 -2.145 -6.355 1 47.91 105 GLU A N 1
ATOM 814 C CA . GLU A 1 105 ? 25 -2.582 -7.562 1 47.91 105 GLU A CA 1
ATOM 815 C C . GLU A 1 105 ? 26.156 -3.52 -7.227 1 47.91 105 GLU A C 1
ATOM 817 O O . GLU A 1 105 ? 26.75 -3.414 -6.156 1 47.91 105 GLU A O 1
ATOM 822 N N . MET B 1 1 ? -4.766 -3.836 -15.531 1 89.06 1 MET B N 1
ATOM 823 C CA . MET B 1 1 ? -4.207 -4.113 -14.211 1 89.06 1 MET B CA 1
ATOM 824 C C . MET B 1 1 ? -3.754 -5.562 -14.102 1 89.06 1 MET B C 1
ATOM 826 O O . MET B 1 1 ? -2.707 -5.852 -13.523 1 89.06 1 MET B O 1
ATOM 830 N N . PHE B 1 2 ? -4.305 -6.539 -14.711 1 95.5 2 PHE B N 1
ATOM 831 C CA . PHE B 1 2 ? -4.086 -7.957 -14.445 1 95.5 2 PHE B CA 1
ATOM 832 C C . PHE B 1 2 ? -3.508 -8.648 -15.672 1 95.5 2 PHE B C 1
ATOM 834 O O . PHE B 1 2 ? -3.488 -9.883 -15.742 1 95.5 2 PHE B O 1
ATOM 841 N N . GLU B 1 3 ? -2.965 -7.883 -16.594 1 93.81 3 GLU B N 1
ATOM 842 C CA . GLU B 1 3 ? -2.527 -8.398 -17.875 1 93.81 3 GLU B CA 1
ATOM 843 C C . GLU B 1 3 ? -1.408 -9.422 -17.719 1 93.81 3 GLU B C 1
ATOM 845 O O . GLU B 1 3 ? -1.294 -10.359 -18.516 1 93.81 3 GLU B O 1
ATOM 850 N N . GLN B 1 4 ? -0.622 -9.25 -16.703 1 95.5 4 GLN B N 1
ATOM 851 C CA . GLN B 1 4 ? 0.499 -10.164 -16.516 1 95.5 4 GLN B CA 1
ATOM 852 C C . GLN B 1 4 ? 0.181 -11.211 -15.445 1 95.5 4 GLN B C 1
ATOM 854 O O . GLN B 1 4 ? 1.081 -11.891 -14.953 1 95.5 4 GLN B O 1
ATOM 859 N N . TRP B 1 5 ? -1.053 -11.234 -15.055 1 96.06 5 TRP B N 1
ATOM 860 C CA . TRP B 1 5 ? -1.593 -12.227 -14.125 1 96.06 5 TRP B CA 1
ATOM 861 C C . TRP B 1 5 ? -2.645 -13.094 -14.805 1 96.06 5 TRP B C 1
ATOM 863 O O . TRP B 1 5 ? -3.844 -12.836 -14.688 1 96.06 5 TRP B O 1
ATOM 873 N N . GLU B 1 6 ? -2.262 -14.266 -15.492 1 89.44 6 GLU B N 1
ATOM 874 C CA . GLU B 1 6 ? -3.141 -15.078 -16.328 1 89.44 6 GLU B CA 1
ATOM 875 C C . GLU B 1 6 ? -3.33 -16.469 -15.719 1 89.44 6 GLU B C 1
ATOM 877 O O . GLU B 1 6 ? -2.574 -17.391 -16.031 1 89.44 6 GLU B O 1
ATOM 882 N N . PRO B 1 7 ? -4.309 -16.578 -14.93 1 90.5 7 PRO B N 1
ATOM 883 C CA . PRO B 1 7 ? -4.559 -17.891 -14.32 1 90.5 7 PRO B CA 1
ATOM 884 C C . PRO B 1 7 ? -5.062 -18.922 -15.32 1 90.5 7 PRO B C 1
ATOM 886 O O . PRO B 1 7 ? -5.613 -18.562 -16.359 1 90.5 7 PRO B O 1
ATOM 889 N N . VAL B 1 8 ? -4.746 -20.125 -15.023 1 90.88 8 VAL B N 1
ATOM 890 C CA . VAL B 1 8 ? -5.18 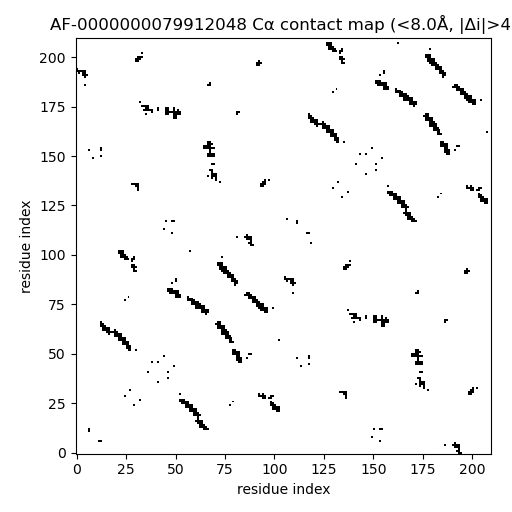-21.25 -15.852 1 90.88 8 VAL B CA 1
ATOM 891 C C . VAL B 1 8 ? -6.508 -21.781 -15.336 1 90.88 8 VAL B C 1
ATOM 893 O O . VAL B 1 8 ? -7.324 -22.297 -16.109 1 90.88 8 VAL B O 1
ATOM 896 N N . TYR B 1 9 ? -6.742 -21.578 -14.102 1 91.12 9 TYR B N 1
ATOM 897 C CA . TYR B 1 9 ? -7.918 -22.172 -13.477 1 91.12 9 TYR B CA 1
ATOM 898 C C . TYR B 1 9 ? -9.016 -21.125 -13.281 1 91.12 9 TYR B C 1
ATOM 900 O O . TYR B 1 9 ? -8.766 -19.922 -13.375 1 91.12 9 TYR B O 1
ATOM 908 N N . ASP B 1 10 ? -10.297 -21.625 -13.008 1 91.06 10 ASP B N 1
ATOM 909 C CA . ASP B 1 10 ? -11.445 -20.844 -12.562 1 91.06 10 ASP B CA 1
ATOM 910 C C . ASP B 1 10 ? -11.945 -21.312 -11.203 1 91.06 10 ASP B C 1
ATOM 912 O O . ASP B 1 10 ? -11.969 -22.516 -10.93 1 91.06 10 ASP B O 1
ATOM 916 N N . PRO B 1 11 ? -12.32 -20.484 -10.297 1 93.75 11 PRO B N 1
ATOM 917 C CA . PRO B 1 11 ? -12.367 -19.031 -10.492 1 93.75 11 PRO B CA 1
ATOM 918 C C . PRO B 1 11 ? -10.984 -18.391 -10.531 1 93.75 11 PRO B C 1
ATOM 920 O O . PRO B 1 11 ? -10.039 -18.938 -9.961 1 93.75 11 PRO B O 1
ATOM 923 N N . LYS B 1 12 ? -10.883 -17.234 -11.148 1 95.75 12 LYS B N 1
ATOM 924 C CA . LYS B 1 12 ? -9.648 -16.453 -11.219 1 95.75 12 LYS B CA 1
ATOM 925 C C . LYS B 1 12 ? -9.227 -15.961 -9.836 1 95.75 12 LYS B C 1
ATOM 927 O O . LYS B 1 12 ? -10.07 -15.766 -8.953 1 95.75 12 LYS B O 1
ATOM 932 N N . PRO B 1 13 ? -7.953 -15.734 -9.672 1 97.31 13 PRO B N 1
ATOM 933 C CA . PRO B 1 13 ? -7.469 -15.258 -8.375 1 97.31 13 PRO B CA 1
ATOM 934 C C . PRO B 1 13 ? -7.574 -13.742 -8.219 1 97.31 13 PRO B C 1
ATOM 936 O O . PRO B 1 13 ? -6.883 -13.148 -7.391 1 97.31 13 PRO B O 1
ATOM 939 N N . TRP B 1 14 ? -8.336 -13.094 -9.125 1 97.75 14 TRP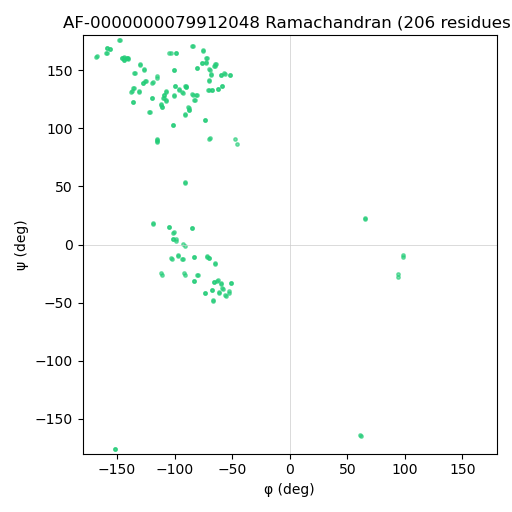 B N 1
ATOM 940 C CA . TRP B 1 14 ? -8.625 -11.664 -9 1 97.75 14 TRP B CA 1
ATOM 941 C C . TRP B 1 14 ? -10.039 -11.352 -9.477 1 97.75 14 TRP B C 1
ATOM 943 O O . TRP B 1 14 ? -10.664 -12.156 -10.172 1 97.75 14 TRP B O 1
ATOM 953 N N . ARG B 1 15 ? -10.562 -10.242 -9.023 1 97.56 15 ARG B N 1
ATOM 954 C CA . ARG B 1 15 ? -11.867 -9.703 -9.414 1 97.56 15 ARG B CA 1
ATOM 955 C C . ARG B 1 15 ? -11.789 -8.195 -9.641 1 97.56 15 ARG B C 1
ATOM 957 O O . ARG B 1 15 ? -11.195 -7.473 -8.844 1 97.56 15 ARG B O 1
ATOM 964 N N . VAL B 1 16 ? -12.344 -7.777 -10.75 1 97.88 16 VAL B N 1
ATOM 965 C CA . VAL B 1 16 ? -12.461 -6.344 -10.992 1 97.88 16 VAL B CA 1
ATOM 966 C C . VAL B 1 16 ? -13.797 -5.844 -10.438 1 97.88 16 VAL B C 1
ATOM 968 O O . VAL B 1 16 ? -14.828 -6.504 -10.586 1 97.88 16 VAL B O 1
ATOM 971 N N . VAL B 1 17 ? -13.742 -4.742 -9.773 1 98.12 17 VAL B N 1
ATOM 972 C CA . VAL B 1 17 ? -14.961 -4.098 -9.289 1 98.12 17 VAL B CA 1
ATOM 973 C C . VAL B 1 17 ? -15.32 -2.93 -10.203 1 98.12 17 VAL B C 1
ATOM 975 O O . VAL B 1 17 ? -14.734 -1.851 -10.102 1 98.12 17 VAL B O 1
ATOM 978 N N . ASP B 1 18 ? -16.266 -3.113 -11.031 1 97.69 18 ASP B N 1
ATOM 979 C CA . ASP B 1 18 ? -16.703 -2.135 -12.023 1 97.69 18 ASP B CA 1
ATOM 980 C C . ASP B 1 18 ? -18.234 -2.043 -12.07 1 97.69 18 ASP B C 1
ATOM 982 O O . ASP B 1 18 ? -18.906 -3.018 -12.406 1 97.69 18 ASP B O 1
ATOM 986 N N . PRO B 1 19 ? -18.891 -0.865 -11.852 1 97.75 19 PRO B N 1
ATOM 987 C CA . PRO B 1 19 ? -18.172 0.347 -11.453 1 97.75 19 PRO B CA 1
ATOM 988 C C . PRO B 1 19 ? -17.516 0.214 -10.078 1 97.75 19 PRO B C 1
ATOM 990 O O . PRO B 1 19 ? -17.875 -0.668 -9.297 1 97.75 19 PRO B O 1
ATOM 993 N N . PRO B 1 20 ? -16.422 1.001 -9.797 1 98 20 PRO B N 1
ATOM 994 C CA . PRO B 1 20 ? -15.828 0.968 -8.453 1 98 20 PRO B CA 1
ATOM 995 C C . PRO B 1 20 ? -16.859 1.186 -7.348 1 98 20 PRO B C 1
ATOM 997 O O . PRO B 1 20 ? -17.812 1.944 -7.527 1 98 20 PRO B O 1
ATOM 1000 N N . GLN B 1 21 ? -16.625 0.528 -6.25 1 97.94 21 GLN B N 1
ATOM 1001 C CA . GLN B 1 21 ? -17.547 0.59 -5.121 1 97.94 21 GLN B CA 1
ATOM 1002 C C . GLN B 1 21 ? -17.047 1.568 -4.059 1 97.94 21 GLN B C 1
ATOM 1004 O O . GLN B 1 21 ? -15.867 1.602 -3.744 1 97.94 21 GLN B O 1
ATOM 1009 N N . ARG B 1 22 ? -18 2.43 -3.486 1 98.31 22 ARG B N 1
ATOM 1010 C CA . ARG B 1 22 ? -17.641 3.322 -2.385 1 98.31 22 ARG B CA 1
ATOM 1011 C C . ARG B 1 22 ? -17.406 2.539 -1.101 1 98.31 22 ARG B C 1
ATOM 1013 O O . ARG B 1 22 ? -18.188 1.657 -0.746 1 98.31 22 ARG B O 1
ATOM 1020 N N . VAL B 1 23 ? -16.328 2.816 -0.411 1 98.75 23 VAL B N 1
ATOM 1021 C CA . VAL B 1 23 ? -15.977 2.145 0.835 1 98.75 23 VAL B CA 1
ATOM 1022 C C . VAL B 1 23 ? -15.406 3.156 1.826 1 98.75 23 VAL B C 1
ATOM 1024 O O . VAL B 1 23 ? -15.078 4.281 1.45 1 98.75 23 VAL B O 1
ATOM 1027 N N . MET B 1 24 ? -15.438 2.768 3.082 1 98.75 24 MET B N 1
ATOM 1028 C CA . MET B 1 24 ? -14.609 3.414 4.098 1 98.75 24 MET B CA 1
ATOM 1029 C C . MET B 1 24 ? -13.289 2.67 4.281 1 98.75 24 MET B C 1
ATOM 1031 O O . MET B 1 24 ? -13.273 1.442 4.379 1 98.75 24 MET B O 1
ATOM 1035 N N . VAL B 1 25 ? -12.211 3.445 4.25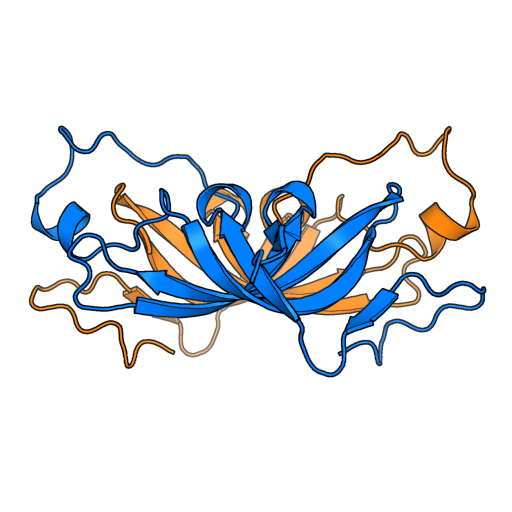8 1 98.75 25 VAL B N 1
ATOM 1036 C CA . VAL B 1 25 ? -10.883 2.863 4.375 1 98.75 25 VAL B CA 1
ATOM 1037 C C . VAL B 1 25 ? -10.25 3.273 5.703 1 98.75 25 VAL B C 1
ATOM 1039 O O . VAL B 1 25 ? -10.133 4.465 6 1 98.75 25 VAL B O 1
ATOM 1042 N N . ASP B 1 26 ? -9.891 2.312 6.57 1 98.81 26 ASP B N 1
ATOM 1043 C CA . ASP B 1 26 ? -8.992 2.559 7.691 1 98.81 26 ASP B CA 1
ATOM 1044 C C . ASP B 1 26 ? -7.551 2.725 7.219 1 98.81 26 ASP B C 1
ATOM 1046 O O . ASP B 1 26 ? -6.875 1.738 6.918 1 98.81 26 ASP B O 1
ATOM 1050 N N . VAL B 1 27 ? -7.059 3.936 7.246 1 98.81 27 VAL B N 1
ATOM 1051 C CA . VAL B 1 27 ? -5.805 4.242 6.566 1 98.81 27 VAL B CA 1
ATOM 1052 C C . VAL B 1 27 ? -4.648 3.533 7.266 1 98.81 27 VAL B C 1
ATOM 1054 O O . VAL B 1 27 ? -3.762 2.982 6.609 1 98.81 27 VAL B O 1
ATOM 1057 N N . SER B 1 28 ? -4.625 3.451 8.609 1 98.44 28 SER B N 1
ATOM 1058 C CA . SER B 1 28 ? -3.543 2.801 9.344 1 98.44 28 SER B CA 1
ATOM 1059 C C . SER B 1 28 ? -3.506 1.303 9.055 1 98.44 28 SER B C 1
ATOM 1061 O O . SER B 1 28 ? -2.432 0.697 9.031 1 98.44 28 SER B O 1
ATOM 1063 N N . ALA B 1 29 ? -4.625 0.732 8.828 1 98.31 29 ALA B N 1
ATOM 1064 C CA . ALA B 1 29 ? -4.707 -0.689 8.5 1 98.31 29 ALA B CA 1
ATOM 1065 C C . ALA B 1 29 ? -4.363 -0.934 7.031 1 98.31 29 ALA B C 1
ATOM 1067 O O . ALA B 1 29 ? -3.906 -2.02 6.664 1 98.31 29 ALA B O 1
ATOM 1068 N N . ALA B 1 30 ? -4.582 0.069 6.176 1 98.69 30 ALA B N 1
ATOM 1069 C CA . ALA B 1 30 ? -4.406 -0.08 4.73 1 98.69 30 ALA B CA 1
ATOM 1070 C C . ALA B 1 30 ? -2.941 0.093 4.336 1 98.69 30 ALA B C 1
ATOM 1072 O O . ALA B 1 30 ? -2.486 -0.485 3.348 1 98.69 30 ALA B O 1
ATOM 1073 N N . ILE B 1 31 ? -2.219 0.926 5.09 1 98.69 31 ILE B N 1
ATOM 1074 C CA . ILE B 1 31 ? -0.832 1.234 4.766 1 98.69 31 ILE B CA 1
ATOM 1075 C C . ILE B 1 31 ? 0.094 0.618 5.812 1 98.69 31 ILE B C 1
ATOM 1077 O O . ILE B 1 31 ? 0.029 0.97 6.992 1 98.69 31 ILE B O 1
ATOM 1081 N N . ALA B 1 32 ? 0.977 -0.307 5.375 1 98.44 32 ALA B N 1
ATOM 1082 C CA . ALA B 1 32 ? 2.018 -0.792 6.277 1 98.44 32 ALA B CA 1
ATOM 1083 C C . ALA B 1 32 ? 2.9 0.355 6.762 1 98.44 32 ALA B C 1
ATOM 1085 O O . ALA B 1 32 ? 3.271 1.234 5.984 1 98.44 32 ALA B O 1
ATOM 1086 N N . HIS B 1 33 ? 3.195 0.335 8.055 1 97.31 33 HIS B N 1
ATOM 1087 C CA . HIS B 1 33 ? 4.02 1.394 8.625 1 97.31 33 HIS B CA 1
ATOM 1088 C C . HIS B 1 33 ? 4.715 0.924 9.898 1 97.31 33 HIS B C 1
ATOM 1090 O O . HIS B 1 33 ? 4.34 -0.1 10.469 1 97.31 33 HIS B O 1
ATOM 1096 N N . ASP B 1 34 ? 5.664 1.707 10.352 1 95.12 34 ASP B N 1
ATOM 1097 C CA . ASP B 1 34 ? 6.484 1.332 11.5 1 95.12 34 ASP B CA 1
ATOM 1098 C C . ASP B 1 34 ? 5.984 2.002 12.773 1 95.12 34 ASP B C 1
ATOM 1100 O O . ASP B 1 34 ? 6.551 1.796 13.852 1 95.12 34 ASP B O 1
ATOM 1104 N N . GLY B 1 35 ? 4.906 2.748 12.75 1 90.19 35 GLY B N 1
ATOM 1105 C CA . GLY B 1 35 ? 4.27 3.311 13.93 1 90.19 35 GLY B CA 1
ATOM 1106 C C . GLY B 1 35 ? 4.723 4.727 14.242 1 90.19 35 GLY B C 1
ATOM 1107 O O . GLY B 1 35 ? 3.959 5.52 14.789 1 90.19 35 GLY B O 1
ATOM 1108 N N . GLY B 1 36 ? 5.805 5.164 13.883 1 91.56 36 GLY B N 1
ATOM 1109 C CA . GLY B 1 36 ? 6.336 6.5 14.109 1 91.56 36 GLY B CA 1
ATOM 1110 C C . GLY B 1 36 ? 6.484 6.844 15.578 1 91.56 36 GLY B C 1
ATOM 1111 O O . GLY B 1 36 ? 6.582 5.953 16.422 1 91.56 36 GLY B O 1
ATOM 1112 N N . ARG B 1 37 ? 6.641 8.102 15.953 1 94.56 37 ARG B N 1
ATOM 1113 C CA . ARG B 1 37 ? 6.816 8.625 17.312 1 94.56 37 ARG B CA 1
ATOM 1114 C C . ARG B 1 37 ? 5.5 9.156 17.859 1 94.56 37 ARG B C 1
ATOM 1116 O O . ARG B 1 37 ? 4.539 9.359 17.125 1 94.56 37 ARG B O 1
ATOM 1123 N N . SER B 1 38 ? 5.52 9.352 19.188 1 93.94 38 SER B N 1
ATOM 1124 C CA . SER B 1 38 ? 4.371 9.969 19.844 1 93.94 38 SER B CA 1
ATOM 1125 C C . SER B 1 38 ? 4.234 11.438 19.438 1 93.94 38 SER B C 1
ATOM 1127 O O . SER B 1 38 ? 5.234 12.133 19.266 1 93.94 38 SER B O 1
ATOM 1129 N N . ALA B 1 39 ? 2.982 11.852 19.375 1 88.75 39 ALA B N 1
ATOM 1130 C CA . ALA B 1 39 ? 2.697 13.242 19.031 1 88.75 39 ALA B CA 1
ATOM 1131 C C . ALA B 1 39 ? 3.465 14.203 19.922 1 88.75 39 ALA B C 1
ATOM 1133 O O . ALA B 1 39 ? 3.973 15.227 19.469 1 88.75 39 ALA B O 1
ATOM 1134 N N . ASN B 1 40 ? 3.506 13.852 21.219 1 91.56 40 ASN B N 1
ATOM 1135 C CA . ASN B 1 40 ? 4.141 14.719 22.203 1 91.56 40 ASN B CA 1
ATOM 1136 C C . ASN B 1 40 ? 5.641 14.852 21.953 1 91.56 40 ASN B C 1
ATOM 1138 O O . ASN B 1 40 ? 6.281 15.766 22.469 1 91.56 40 ASN B O 1
ATOM 1142 N N . ASP B 1 41 ? 6.168 13.969 21.172 1 94.81 41 ASP B N 1
ATOM 1143 C CA . ASP B 1 41 ? 7.605 13.945 20.922 1 94.81 41 ASP B CA 1
ATOM 1144 C C . ASP B 1 41 ? 7.93 14.5 19.531 1 94.81 41 ASP B C 1
ATOM 1146 O O . ASP B 1 41 ? 9.039 14.312 19.031 1 94.81 41 ASP B O 1
ATOM 1150 N N . LEU B 1 42 ? 6.965 15.18 18.906 1 94.31 42 LEU B N 1
ATOM 1151 C CA . LEU B 1 42 ? 7.16 15.656 17.547 1 94.31 42 LEU B CA 1
ATOM 1152 C C . LEU B 1 42 ? 6.93 17.156 17.453 1 94.31 42 LEU B C 1
ATOM 1154 O O . LEU B 1 42 ? 6.02 17.688 18.094 1 94.31 42 LEU B O 1
ATOM 1158 N N . PRO B 1 43 ? 7.777 17.812 16.656 1 95.38 43 PRO B N 1
ATOM 1159 C CA . PRO B 1 43 ? 7.465 19.219 16.375 1 95.38 43 PRO B CA 1
ATOM 1160 C C . PRO B 1 43 ? 6.078 19.391 15.758 1 95.38 43 PRO B C 1
ATOM 1162 O O . PRO B 1 43 ? 5.609 18.531 15.016 1 95.38 43 PRO B O 1
ATOM 1165 N N . LEU B 1 44 ? 5.469 20.484 16.062 1 94.56 44 LEU B N 1
ATOM 1166 C CA . LEU B 1 44 ? 4.121 20.781 15.594 1 94.56 44 LEU B CA 1
ATOM 1167 C C . LEU B 1 44 ? 4.047 20.719 14.07 1 94.56 44 LEU B C 1
ATOM 1169 O O . LEU B 1 44 ? 3.068 20.234 13.516 1 94.56 44 LEU B O 1
ATOM 1173 N N . ARG B 1 45 ? 5.078 21.312 13.445 1 95.12 45 ARG B N 1
ATOM 1174 C CA . ARG B 1 45 ? 5.062 21.375 11.992 1 95.12 45 ARG B CA 1
ATOM 1175 C C . ARG B 1 45 ? 4.984 19.969 11.391 1 95.12 45 ARG B C 1
ATOM 1177 O O . ARG B 1 45 ? 4.328 19.766 10.367 1 95.12 45 ARG B O 1
ATOM 1184 N N . VAL B 1 46 ? 5.664 19 11.992 1 96.31 46 VAL B N 1
ATOM 1185 C CA . VAL B 1 46 ? 5.652 17.625 11.516 1 96.31 46 VAL B CA 1
ATOM 1186 C C . VAL B 1 46 ? 4.254 17.031 11.688 1 96.31 46 VAL B C 1
ATOM 1188 O O . VAL B 1 46 ? 3.697 16.453 10.75 1 96.31 46 VAL B O 1
ATOM 1191 N N . ARG B 1 47 ? 3.695 17.188 12.82 1 97 47 ARG B N 1
ATOM 1192 C CA . ARG B 1 47 ? 2.363 16.672 13.125 1 97 47 ARG B CA 1
ATOM 1193 C C . ARG B 1 47 ? 1.319 17.297 12.195 1 97 47 ARG B C 1
ATOM 1195 O O . ARG B 1 47 ? 0.423 16.594 11.719 1 97 47 ARG B O 1
ATOM 1202 N N . ALA B 1 48 ? 1.477 18.531 12 1 96.62 48 ALA B N 1
ATOM 1203 C CA . ALA B 1 48 ? 0.472 19.266 11.242 1 96.62 48 ALA B CA 1
ATOM 1204 C C . ALA B 1 48 ? 0.547 18.938 9.758 1 96.62 48 ALA B C 1
ATOM 1206 O O . ALA B 1 48 ? -0.481 18.734 9.109 1 96.62 48 ALA B O 1
ATOM 1207 N N . GLU B 1 49 ? 1.769 18.844 9.234 1 97.81 49 GLU B N 1
ATOM 1208 C CA . GLU B 1 49 ? 1.89 18.812 7.781 1 97.81 49 GLU B CA 1
ATOM 1209 C C . GLU B 1 49 ? 2.145 17.391 7.281 1 97.81 49 GLU B C 1
ATOM 1211 O O . GLU B 1 49 ? 2.033 17.125 6.082 1 97.81 49 GLU B O 1
ATOM 1216 N N . GLY B 1 50 ? 2.486 16.422 8.188 1 97.94 50 GLY B N 1
ATOM 1217 C CA . GLY B 1 50 ? 2.619 15.023 7.809 1 97.94 50 GLY B CA 1
ATOM 1218 C C . GLY B 1 50 ? 1.29 14.352 7.516 1 97.94 50 GLY B C 1
ATOM 1219 O O . GLY B 1 50 ? 0.236 14.852 7.914 1 97.94 50 GLY B O 1
ATOM 1220 N N . LEU B 1 51 ? 1.362 13.258 6.797 1 98.44 51 LEU B N 1
ATOM 1221 C CA . LEU B 1 51 ? 0.157 12.492 6.488 1 98.44 51 LEU B CA 1
ATOM 1222 C C . LEU B 1 51 ? -0.42 11.859 7.75 1 98.44 51 LEU B C 1
ATOM 1224 O O . LEU B 1 51 ? 0.312 11.25 8.531 1 98.44 51 LEU B O 1
ATOM 1228 N N . ASP B 1 52 ? -1.668 11.977 7.949 1 98.19 52 ASP B N 1
ATOM 1229 C CA . ASP B 1 52 ? -2.361 11.367 9.086 1 98.19 52 ASP B CA 1
ATOM 1230 C C . ASP B 1 52 ? -2.875 9.977 8.734 1 98.19 52 ASP B C 1
ATOM 1232 O O . ASP B 1 52 ? -3.83 9.836 7.969 1 98.19 52 ASP B O 1
ATOM 1236 N N . LEU B 1 53 ? -2.273 8.961 9.367 1 98.19 53 LEU B N 1
ATOM 1237 C CA . LEU B 1 53 ? -2.691 7.594 9.086 1 98.19 53 LEU B CA 1
ATOM 1238 C C . LEU B 1 53 ? -3.756 7.133 10.07 1 98.19 53 LEU B C 1
ATOM 1240 O O . LEU B 1 53 ? -4.402 6.105 9.859 1 98.19 53 LEU B O 1
ATOM 1244 N N . ASP B 1 54 ? -3.951 7.852 11.094 1 97.19 54 ASP B N 1
ATOM 1245 C CA . ASP B 1 54 ? -4.883 7.445 12.141 1 97.19 54 ASP B CA 1
ATOM 1246 C C . ASP B 1 54 ? -6.285 7.988 11.875 1 97.19 54 ASP B C 1
ATOM 1248 O O . ASP B 1 54 ? -6.879 8.633 12.734 1 97.19 54 ASP B O 1
ATOM 1252 N N . VAL B 1 55 ? -6.789 7.727 10.719 1 98.19 55 VAL B N 1
ATOM 1253 C CA . VAL B 1 55 ? -8.102 8.203 10.297 1 98.19 55 VAL B CA 1
ATOM 1254 C C . VAL B 1 55 ? -8.781 7.145 9.43 1 98.19 55 VAL B C 1
ATOM 1256 O O . VAL B 1 55 ? -8.141 6.191 8.984 1 98.19 55 VAL B O 1
ATOM 1259 N N . ARG B 1 56 ? -10.148 7.277 9.305 1 98.38 56 ARG B N 1
ATOM 1260 C CA . ARG B 1 56 ? -10.945 6.582 8.297 1 98.38 56 ARG B CA 1
ATOM 1261 C C . ARG B 1 56 ? -11.422 7.547 7.215 1 98.38 56 ARG B C 1
ATOM 1263 O O . ARG B 1 56 ? -11.922 8.633 7.516 1 98.38 56 ARG B O 1
ATOM 1270 N N . VAL B 1 57 ? -11.234 7.176 5.984 1 98.44 57 VAL B N 1
ATOM 1271 C CA . VAL B 1 57 ? -11.594 8.078 4.898 1 98.44 57 VAL B CA 1
ATOM 1272 C C . VAL B 1 57 ? -12.445 7.34 3.871 1 98.44 57 VAL B C 1
ATOM 1274 O O . VAL B 1 57 ? -12.414 6.109 3.793 1 98.44 57 VAL B O 1
ATOM 1277 N N . ARG B 1 58 ? -13.219 8.07 3.148 1 98.31 58 ARG B N 1
ATOM 1278 C CA . ARG B 1 58 ? -13.938 7.516 2.006 1 98.31 58 ARG B CA 1
ATOM 1279 C C . ARG B 1 58 ? -12.977 7.184 0.865 1 98.31 58 ARG B C 1
ATOM 1281 O O . ARG B 1 58 ? -12 7.898 0.646 1 98.31 58 ARG B O 1
ATOM 1288 N N . GLY B 1 59 ? -13.203 6.09 0.189 1 98.5 59 GLY B N 1
ATOM 1289 C CA . GLY B 1 59 ? -12.43 5.684 -0.974 1 98.5 59 GLY B CA 1
ATOM 1290 C C . GLY B 1 59 ? -13.227 4.84 -1.954 1 98.5 59 GLY B C 1
ATOM 1291 O O . GLY B 1 59 ? -14.445 4.738 -1.845 1 98.5 59 GLY B O 1
ATOM 1292 N N . LEU B 1 60 ? -12.523 4.387 -2.977 1 98.75 60 LEU B N 1
ATOM 1293 C CA . LEU B 1 60 ? -13.102 3.525 -4 1 98.75 60 LEU B CA 1
ATOM 1294 C C . LEU B 1 60 ? -12.375 2.186 -4.059 1 98.75 60 LEU B C 1
ATOM 1296 O O . LEU B 1 60 ? -11.148 2.145 -4.168 1 98.75 60 LEU B O 1
ATOM 1300 N N . LEU B 1 61 ? -13.172 1.153 -3.936 1 98.69 61 LEU B N 1
ATOM 1301 C CA . LEU B 1 61 ? -12.672 -0.194 -4.18 1 98.69 61 LEU B CA 1
ATOM 1302 C C . LEU B 1 61 ? -12.68 -0.515 -5.672 1 98.69 61 LEU B C 1
ATOM 1304 O O . LEU B 1 61 ? -13.734 -0.459 -6.316 1 98.69 61 LEU B O 1
ATOM 1308 N N . ARG B 1 62 ? -11.508 -0.897 -6.184 1 98.75 62 ARG B N 1
ATOM 1309 C CA . ARG B 1 62 ? -11.391 -1.055 -7.629 1 98.75 62 ARG B CA 1
ATOM 1310 C C . ARG B 1 62 ? -11.195 -2.52 -8.008 1 98.75 62 ARG B C 1
ATOM 1312 O O . ARG B 1 62 ? -11.57 -2.936 -9.109 1 98.75 62 ARG B O 1
ATOM 1319 N N . ALA B 1 63 ? -10.68 -3.348 -7.133 1 98.81 63 ALA B N 1
ATOM 1320 C CA . ALA B 1 63 ? -10.406 -4.75 -7.441 1 98.81 63 ALA B CA 1
ATOM 1321 C C . ALA B 1 63 ? -10.078 -5.539 -6.18 1 98.81 63 ALA B C 1
ATOM 1323 O O . ALA B 1 63 ? -9.773 -4.957 -5.141 1 98.81 63 ALA B O 1
ATOM 1324 N N . TRP B 1 64 ? -10.195 -6.793 -6.316 1 98.56 64 TRP B N 1
ATOM 1325 C CA . TRP B 1 64 ? -9.695 -7.777 -5.363 1 98.56 64 TRP B CA 1
ATOM 1326 C C . TRP B 1 64 ? -8.594 -8.633 -5.984 1 98.56 64 TRP B C 1
ATOM 1328 O O . TRP B 1 64 ? -8.648 -8.953 -7.176 1 98.56 64 TRP B O 1
ATOM 1338 N N . GLY B 1 65 ? -7.574 -9.008 -5.207 1 98.38 65 GLY B N 1
ATOM 1339 C CA . GLY B 1 65 ? -6.566 -9.992 -5.582 1 98.38 65 GLY B CA 1
ATOM 1340 C C . GLY B 1 65 ? -6.254 -10.977 -4.477 1 98.38 65 GLY B C 1
ATOM 1341 O O . GLY B 1 65 ? -6.102 -10.594 -3.314 1 98.38 65 GLY B O 1
ATOM 1342 N N . ARG B 1 66 ? -6.188 -12.242 -4.855 1 97.94 66 ARG B N 1
ATOM 1343 C CA . ARG B 1 66 ? -5.922 -13.289 -3.873 1 97.94 66 ARG B CA 1
ATOM 1344 C C . ARG B 1 66 ? -4.426 -13.547 -3.742 1 97.94 66 ARG B C 1
ATOM 1346 O O . ARG B 1 66 ? -3.703 -13.57 -4.742 1 97.94 66 ARG B O 1
ATOM 1353 N N . THR B 1 67 ? -3.941 -13.688 -2.539 1 98 67 THR B N 1
ATOM 1354 C CA . THR B 1 67 ? -2.549 -14.062 -2.309 1 98 67 THR B CA 1
ATOM 1355 C C . THR B 1 67 ? -2.373 -15.57 -2.373 1 98 67 THR B C 1
ATOM 1357 O O . THR B 1 67 ? -3.354 -16.312 -2.352 1 98 67 THR B O 1
ATOM 1360 N N . SER B 1 68 ? -1.157 -16.031 -2.373 1 97.25 68 SER B N 1
ATOM 1361 C CA . SER B 1 68 ? -0.831 -17.453 -2.371 1 97.25 68 SER B CA 1
ATOM 1362 C C . SER B 1 68 ? -1.136 -18.094 -1.019 1 97.25 68 SER B C 1
ATOM 1364 O O . SER B 1 68 ? -1.152 -19.312 -0.893 1 97.25 68 SER B O 1
ATOM 1366 N N . ARG B 1 69 ? -1.422 -17.25 -0.041 1 97.12 69 ARG B N 1
ATOM 1367 C CA . ARG B 1 69 ? -1.818 -17.766 1.262 1 97.12 69 ARG B CA 1
ATOM 1368 C C . ARG B 1 69 ? -3.33 -17.688 1.445 1 97.12 69 ARG B C 1
ATOM 1370 O O . ARG B 1 69 ? -3.838 -17.891 2.551 1 97.12 69 ARG B O 1
ATOM 1377 N N . GLY B 1 70 ? -3.982 -17.297 0.439 1 96.81 70 GLY B N 1
ATOM 1378 C CA . GLY B 1 70 ? -5.426 -17.469 0.387 1 96.81 70 GLY B CA 1
ATOM 1379 C C . GLY B 1 70 ? -6.191 -16.219 0.771 1 96.81 70 GLY B C 1
ATOM 1380 O O . GLY B 1 70 ? -7.414 -16.156 0.62 1 96.81 70 GLY B O 1
ATOM 1381 N N . GLU B 1 71 ? -5.52 -15.227 1.268 1 97 71 GLU B N 1
ATOM 1382 C CA . GLU B 1 71 ? -6.211 -14.008 1.668 1 97 71 GLU B CA 1
ATOM 1383 C C . GLU B 1 71 ? -6.496 -13.117 0.463 1 97 71 GLU B C 1
ATOM 1385 O O . GLU B 1 71 ? -5.789 -13.18 -0.544 1 97 71 GLU B O 1
ATOM 1390 N N . TRP B 1 72 ? -7.57 -12.375 0.645 1 97.81 72 TRP B N 1
ATOM 1391 C CA . TRP B 1 72 ? -7.891 -11.375 -0.371 1 97.81 72 TRP B CA 1
ATOM 1392 C C . TRP B 1 72 ? -7.348 -10.008 0.022 1 97.81 72 TRP B C 1
ATOM 1394 O O . TRP B 1 72 ? -7.449 -9.602 1.182 1 97.81 72 TRP B O 1
ATOM 1404 N N . LEU B 1 73 ? -6.711 -9.352 -0.905 1 98.69 73 LEU B N 1
ATOM 1405 C CA . LEU B 1 73 ? -6.367 -7.934 -0.815 1 98.69 73 LEU B CA 1
ATOM 1406 C C . LEU B 1 73 ? -7.348 -7.086 -1.616 1 98.69 73 LEU B C 1
ATOM 1408 O O . LEU B 1 73 ? -7.906 -7.551 -2.613 1 98.69 73 LEU B O 1
ATOM 1412 N N . ALA B 1 74 ? -7.52 -5.91 -1.167 1 98.81 74 ALA B N 1
ATOM 1413 C CA . ALA B 1 74 ? -8.367 -4.926 -1.843 1 98.81 74 ALA B CA 1
ATOM 1414 C C . ALA B 1 74 ? -7.52 -3.814 -2.463 1 98.81 74 ALA B C 1
ATOM 1416 O O . ALA B 1 74 ? -6.652 -3.242 -1.799 1 98.81 74 ALA B O 1
ATOM 1417 N N . ALA B 1 75 ? -7.727 -3.535 -3.727 1 98.88 75 ALA B N 1
ATOM 1418 C CA . ALA B 1 75 ? -7.156 -2.338 -4.34 1 98.88 75 ALA B CA 1
ATOM 1419 C C . ALA B 1 75 ? -8.078 -1.137 -4.16 1 98.88 75 ALA B C 1
ATOM 1421 O O . ALA B 1 75 ? -9.164 -1.086 -4.738 1 98.88 75 ALA B O 1
ATOM 1422 N N . CYS B 1 76 ? -7.617 -0.141 -3.438 1 98.81 76 CYS B N 1
ATOM 1423 C CA . CYS B 1 76 ? -8.477 0.999 -3.125 1 98.81 76 CYS B CA 1
ATOM 1424 C C . CYS B 1 76 ? -7.793 2.309 -3.504 1 98.81 76 CYS B C 1
ATOM 1426 O O . CYS B 1 76 ? -6.59 2.471 -3.303 1 98.81 76 CYS B O 1
ATOM 142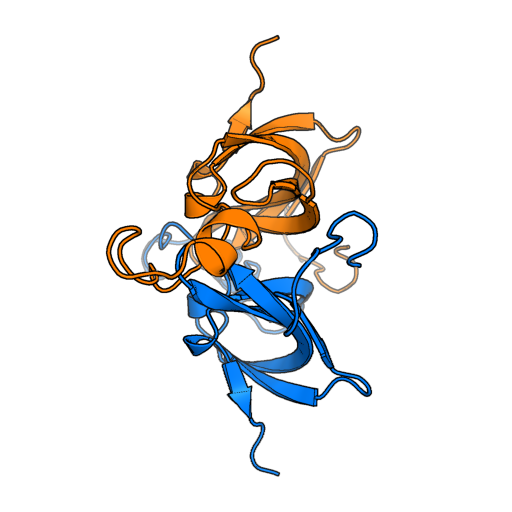8 N N . THR B 1 77 ? -8.523 3.197 -4.055 1 98.81 77 THR B N 1
ATOM 1429 C CA . THR B 1 77 ? -8.102 4.582 -4.246 1 98.81 77 THR B CA 1
ATOM 1430 C C . THR B 1 77 ? -8.711 5.484 -3.18 1 98.81 77 THR B C 1
ATOM 1432 O O . THR B 1 77 ? -9.914 5.43 -2.924 1 98.81 77 THR B O 1
ATOM 1435 N N . PHE B 1 78 ? -7.898 6.273 -2.506 1 98.69 78 PHE B N 1
ATOM 1436 C CA . PHE B 1 78 ? -8.359 7.184 -1.466 1 98.69 78 PHE B CA 1
ATOM 1437 C C . PHE B 1 78 ? -7.344 8.297 -1.23 1 98.69 78 PHE B C 1
ATOM 1439 O O . PHE B 1 78 ? -6.23 8.25 -1.761 1 98.69 78 PHE B O 1
ATOM 1446 N N . ALA B 1 79 ? -7.738 9.297 -0.473 1 98.69 79 ALA B N 1
ATOM 1447 C CA . ALA B 1 79 ? -6.867 10.414 -0.125 1 98.69 79 ALA B CA 1
ATOM 1448 C C . ALA B 1 79 ? -6.48 10.375 1.35 1 98.69 79 ALA B C 1
ATOM 1450 O O . ALA B 1 79 ? -7.344 10.266 2.225 1 98.69 79 ALA B O 1
ATOM 1451 N N . ILE B 1 80 ? -5.191 10.406 1.609 1 98.75 80 ILE B N 1
ATOM 1452 C CA . ILE B 1 80 ? -4.695 10.516 2.979 1 98.75 80 ILE B CA 1
ATOM 1453 C C . ILE B 1 80 ? -4.582 11.984 3.373 1 98.75 80 ILE B C 1
ATOM 1455 O O . ILE B 1 80 ? -3.809 12.734 2.777 1 98.75 80 ILE B O 1
ATOM 1459 N N . PRO B 1 81 ? -5.301 12.414 4.352 1 98.62 81 PRO B N 1
ATOM 1460 C CA . PRO B 1 81 ? -5.191 13.82 4.746 1 98.62 81 PRO B CA 1
ATOM 1461 C C . PRO B 1 81 ? -3.92 14.109 5.543 1 98.62 81 PRO B C 1
ATOM 1463 O O . PRO B 1 81 ? -3.342 13.195 6.141 1 98.62 81 PRO B O 1
ATOM 1466 N N . THR B 1 82 ? -3.492 15.398 5.512 1 98.25 82 THR B N 1
ATOM 1467 C CA . THR B 1 82 ? -2.451 15.852 6.43 1 98.25 82 THR B CA 1
ATOM 1468 C C . THR B 1 82 ? -3.012 16.031 7.836 1 98.25 82 THR B C 1
ATOM 1470 O O . THR B 1 82 ? -4.23 16.031 8.031 1 98.25 82 THR B O 1
ATOM 1473 N N . GLY B 1 83 ? -2.072 16.172 8.773 1 97 83 GLY B N 1
ATOM 1474 C CA . GLY B 1 83 ? -2.484 16.312 10.156 1 97 83 GLY B CA 1
ATOM 1475 C C . GLY B 1 83 ? -3.383 17.516 10.391 1 97 83 GLY B C 1
ATOM 1476 O O . GLY B 1 83 ? -4.297 17.469 11.219 1 97 83 GLY B O 1
ATOM 1477 N N . ASN B 1 84 ? -3.121 18.516 9.664 1 96 84 ASN B N 1
ATOM 1478 C CA . ASN B 1 84 ? -3.912 19.734 9.828 1 96 84 ASN B C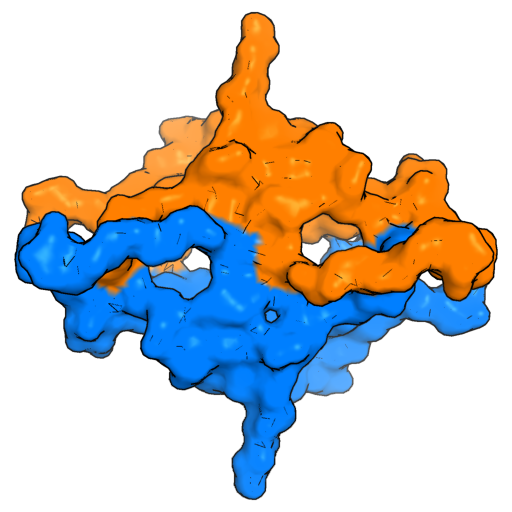A 1
ATOM 1479 C C . ASN B 1 84 ? -5.117 19.75 8.898 1 96 84 ASN B C 1
ATOM 1481 O O . ASN B 1 84 ? -5.879 20.719 8.883 1 96 84 ASN B O 1
ATOM 1485 N N . LYS B 1 85 ? -5.336 18.781 8.078 1 95.5 85 LYS B N 1
ATOM 1486 C CA . LYS B 1 85 ? -6.461 18.562 7.18 1 95.5 85 LYS B CA 1
ATOM 1487 C C . LYS B 1 85 ? -6.516 19.625 6.09 1 95.5 85 LYS B C 1
ATOM 1489 O O . LYS B 1 85 ? -7.57 19.875 5.5 1 95.5 85 LYS B O 1
ATOM 1494 N N . ARG B 1 86 ? -5.395 20.25 5.828 1 95.06 86 ARG B N 1
ATOM 1495 C CA . ARG B 1 86 ? -5.355 21.297 4.812 1 95.06 86 ARG B CA 1
ATOM 1496 C C . ARG B 1 86 ? -4.859 20.75 3.479 1 95.06 86 ARG B C 1
ATOM 1498 O O . ARG B 1 86 ? -4.867 21.453 2.469 1 95.06 86 ARG B O 1
ATOM 1505 N N . GLY B 1 87 ? -4.383 19.594 3.465 1 96.31 87 GLY B N 1
ATOM 1506 C CA . GLY B 1 87 ? -3.895 18.922 2.27 1 96.31 87 GLY B CA 1
ATOM 1507 C C . GLY B 1 87 ? -4.098 17.422 2.301 1 96.31 87 GLY B C 1
ATOM 1508 O O . GLY B 1 87 ? -4.68 16.891 3.246 1 96.31 87 GLY B O 1
ATOM 1509 N N . SER B 1 88 ? -3.744 16.766 1.218 1 98.12 88 SER B N 1
ATOM 1510 C CA . SER B 1 88 ? -3.912 15.328 1.132 1 98.12 88 SER B CA 1
ATOM 1511 C C . SER B 1 88 ? -3.006 14.727 0.06 1 98.12 88 SER B C 1
ATOM 1513 O O . SER B 1 88 ? -2.438 15.453 -0.756 1 98.12 88 SER B O 1
ATOM 1515 N N . LEU B 1 89 ? -2.846 13.516 0.088 1 98.5 89 LEU B N 1
ATOM 1516 C CA . LEU B 1 89 ? -2.193 12.695 -0.93 1 98.5 89 LEU B CA 1
ATOM 1517 C C . LEU B 1 89 ? -3.143 11.625 -1.453 1 98.5 89 LEU B C 1
ATOM 1519 O O . LEU B 1 89 ? -3.559 10.734 -0.703 1 98.5 89 LEU B O 1
ATOM 1523 N N . GLU B 1 90 ? -3.523 11.695 -2.703 1 98.38 90 GLU B N 1
ATOM 1524 C CA . GLU B 1 90 ? -4.375 10.68 -3.309 1 98.38 90 GLU B CA 1
ATOM 1525 C C . GLU B 1 90 ? -3.547 9.492 -3.809 1 98.38 90 GLU B C 1
ATOM 1527 O O . GLU B 1 90 ? -2.59 9.672 -4.562 1 98.38 90 GLU B O 1
ATOM 1532 N N . ILE B 1 91 ? -3.979 8.305 -3.395 1 98.38 91 ILE B N 1
ATOM 1533 C CA . ILE B 1 91 ? -3.199 7.137 -3.785 1 98.38 91 ILE B CA 1
ATOM 1534 C C . ILE B 1 91 ? -4.137 5.98 -4.125 1 98.38 91 ILE B C 1
ATOM 1536 O O . ILE B 1 91 ? -5.336 6.039 -3.832 1 98.38 91 ILE B O 1
ATOM 1540 N N . THR B 1 92 ? -3.615 4.984 -4.887 1 98 92 THR B N 1
ATOM 1541 C CA . THR B 1 92 ? -4.184 3.646 -4.992 1 98 92 THR B CA 1
ATOM 1542 C C . THR B 1 92 ? -3.32 2.629 -4.254 1 98 92 THR B C 1
ATOM 1544 O O . THR B 1 92 ? -2.117 2.531 -4.504 1 98 92 THR B O 1
ATOM 1547 N N . GLN B 1 93 ? -3.895 1.91 -3.344 1 98.44 93 GLN B N 1
ATOM 1548 C CA . GLN B 1 93 ? -3.191 1.021 -2.426 1 98.44 93 GLN B CA 1
ATOM 1549 C C . GLN B 1 93 ? -3.842 -0.36 -2.391 1 98.44 93 GLN B C 1
ATOM 1551 O O . GLN B 1 93 ? -5.07 -0.472 -2.35 1 98.44 93 GLN B O 1
ATOM 1556 N N . TRP B 1 94 ? -3.01 -1.416 -2.506 1 98.81 94 TRP B N 1
ATOM 1557 C CA . TRP B 1 94 ? -3.473 -2.746 -2.125 1 98.81 94 TRP B CA 1
ATOM 1558 C C . TRP B 1 94 ? -3.381 -2.943 -0.615 1 98.81 94 TRP B C 1
ATOM 1560 O O . TRP B 1 94 ? -2.346 -2.654 -0.007 1 98.81 94 TRP B O 1
ATOM 1570 N N . CYS B 1 95 ? -4.469 -3.383 0.041 1 98.88 95 CYS B N 1
ATOM 1571 C CA . CYS B 1 95 ? -4.57 -3.463 1.494 1 98.88 95 CYS B CA 1
ATOM 1572 C C . CYS B 1 95 ? -5.414 -4.66 1.916 1 98.88 95 CYS B C 1
ATOM 1574 O O . CYS B 1 95 ? -6.094 -5.27 1.087 1 98.88 95 CYS B O 1
ATOM 1576 N N . PRO B 1 96 ? -5.238 -5.07 3.195 1 98.75 96 PRO B N 1
ATOM 1577 C CA . PRO B 1 96 ? -6.051 -6.199 3.648 1 98.75 96 PRO B CA 1
ATOM 1578 C C . PRO B 1 96 ? -7.551 -5.918 3.562 1 98.75 96 PRO B C 1
ATOM 1580 O O . PRO B 1 96 ? -7.98 -4.777 3.762 1 98.75 96 PRO B O 1
ATOM 1583 N N . ALA B 1 97 ? -8.273 -6.945 3.271 1 98.12 97 ALA B N 1
ATOM 1584 C CA . ALA B 1 97 ? -9.734 -6.82 3.238 1 98.12 97 ALA B CA 1
ATOM 1585 C C . ALA B 1 97 ? -10.258 -6.18 4.52 1 98.12 97 ALA B C 1
ATOM 1587 O O . ALA B 1 97 ? -11.234 -5.426 4.492 1 98.12 97 ALA B O 1
ATOM 1588 N N . SER B 1 98 ? -9.609 -6.445 5.609 1 98.12 98 SER B N 1
ATOM 1589 C CA . SER B 1 98 ? -10.07 -5.98 6.914 1 98.12 98 SER B CA 1
ATOM 1590 C C . SER B 1 98 ? -9.906 -4.469 7.051 1 98.12 98 SER B C 1
ATOM 1592 O O . SER B 1 98 ? -10.453 -3.859 7.969 1 98.12 98 SER B O 1
ATOM 1594 N N . ALA B 1 99 ? -9.18 -3.83 6.141 1 98.62 99 ALA B N 1
ATOM 1595 C CA . ALA B 1 99 ? -8.93 -2.393 6.215 1 98.62 99 ALA B CA 1
ATOM 1596 C C . ALA B 1 99 ? -10.094 -1.6 5.629 1 98.62 99 ALA B C 1
ATOM 1598 O O . ALA B 1 99 ? -10.133 -0.372 5.734 1 98.62 99 ALA B O 1
ATOM 1599 N N . ILE B 1 100 ? -11.031 -2.32 4.957 1 98.44 100 ILE B N 1
ATOM 1600 C CA . ILE B 1 100 ? -12.078 -1.561 4.289 1 98.44 100 ILE B CA 1
ATOM 1601 C C . ILE B 1 100 ? -13.445 -2.078 4.73 1 98.44 100 ILE B C 1
ATOM 1603 O O . ILE B 1 100 ? -13.578 -3.238 5.125 1 98.44 100 ILE B O 1
ATOM 1607 N N . THR B 1 101 ? -14.43 -1.197 4.734 1 97.88 101 THR B N 1
ATOM 1608 C CA . THR B 1 101 ? -15.828 -1.52 4.996 1 97.88 101 THR B CA 1
ATOM 1609 C C . THR B 1 101 ? -16.734 -0.831 3.98 1 97.88 101 THR B C 1
ATOM 1611 O O . THR B 1 101 ? -16.406 0.24 3.469 1 97.88 101 THR B O 1
ATOM 1614 N N . ALA B 1 102 ? -17.875 -1.526 3.656 1 93.06 102 ALA B N 1
ATOM 1615 C CA . ALA B 1 102 ? -18.828 -0.91 2.738 1 93.06 102 ALA B CA 1
ATOM 1616 C C . ALA B 1 102 ? -19.391 0.386 3.318 1 93.06 102 ALA B C 1
ATOM 1618 O O . ALA B 1 102 ? -19.609 0.488 4.527 1 93.06 102 ALA B O 1
ATOM 1619 N N . GLU B 1 103 ? -19.391 1.376 2.412 1 86.81 103 GLU B N 1
ATOM 1620 C CA . GLU B 1 103 ? -20.016 2.623 2.854 1 86.81 103 GLU B CA 1
ATOM 1621 C C . GLU B 1 103 ? -21.516 2.469 2.988 1 86.81 103 GLU B C 1
ATOM 1623 O O . GLU B 1 103 ? -22.172 1.891 2.117 1 86.81 103 GLU B O 1
ATOM 1628 N N . CYS B 1 104 ? -22.078 2.084 4.168 1 66.62 104 CYS B N 1
ATOM 1629 C CA . CYS B 1 104 ? -23.516 1.968 4.348 1 66.62 104 CYS B CA 1
ATOM 1630 C C . CYS B 1 104 ? -24.234 3.188 3.779 1 66.62 104 CYS B C 1
ATOM 1632 O O . CYS B 1 104 ? -23.891 4.324 4.094 1 66.62 104 CYS B O 1
ATOM 1634 N N . GLU B 1 105 ? -24.547 3.229 2.566 1 48.06 105 GLU B N 1
ATOM 1635 C CA . GLU B 1 105 ? -25.484 4.301 2.277 1 48.06 105 GLU B CA 1
ATOM 1636 C C . GLU B 1 105 ? -26.609 4.352 3.32 1 48.06 105 GLU B C 1
ATOM 1638 O O . GLU B 1 105 ? -26.969 3.326 3.902 1 48.06 105 GLU B O 1
#

Foldseek 3Di:
DCVVPDDPDPPGQKFFDPPWAKKKFQQPQQDDDDPDDDPVPDDPCCQQFPFDNRDIFIWTWTMWGADPVGFIWTWIWTWTAGNNRPDTDIDTTTGGPVRIGHPPD/DCVVPDDPDPPGQKFFDPPWAKKKFQQPQQDDDDPDDDPVPDDPCCQQFPFDNRDIFIWTWTMWGADPVGFIWTWIWDWTAGNNRPDTDIDTTTGGPVRIGHPPD

Sequence (210 aa):
MFEQWEPVYDPKPWRVVDPPQRVMVDVSAAIAHDGGRSANDLPLRVRAEGLDLDVRVRGLLRAWGRTSRGEWLAACTFAIPTGNKRGSLEITQWCPASAITAECEMFEQWEPVYDPKPWRVVDPPQRVMVDVSAAIAHDGGRSANDLPLRVRAEGLDLDVRVRGLLRAWGRTSRGEWLAACTFAIPTGNKRGSLEITQWCPASAITAECE

Radius of gyration: 17.35 Å; Cα contacts (8 Å, |Δi|>4): 547; chains: 2; bounding box: 50×53×40 Å

Organism: NCBI:txid1990687

Solvent-accessible surface area (backbone atoms only — not comparable to full-atom values): 10772 Å² total; per-residue (Å²): 122,52,84,51,45,75,66,89,59,84,81,58,55,56,45,80,37,79,77,60,40,65,24,35,32,34,40,53,52,30,37,27,65,86,74,51,51,57,68,91,77,46,58,63,68,45,32,34,56,6,34,38,43,90,46,73,37,67,29,34,36,43,31,39,40,28,26,26,34,66,37,54,31,31,33,32,38,37,57,42,33,18,48,64,64,81,28,29,41,70,46,56,38,58,12,20,51,86,21,47,42,76,52,77,125,123,51,84,52,44,75,66,90,60,83,78,58,53,56,44,80,36,81,75,60,40,64,23,35,33,33,40,53,55,28,38,28,65,86,74,50,52,57,67,92,78,46,59,64,67,45,31,34,58,6,34,38,42,91,46,72,35,69,32,32,36,44,30,39,39,29,26,25,36,67,36,54,30,30,31,31,38,37,54,42,33,20,48,64,65,82,28,28,40,72,46,56,37,59,12,21,50,87,21,48,43,76,52,77,124

Secondary structure (DSSP, 8-state):
--TT---SSSS-SEEEEEEEEEEEEEHHHHS-------GGGS-HHHHHHSB--S-EEEEEEEEEEEBTTSPEEEEEEEEEEBTTSS-EEEEEEEEEGGGEEE---/--TT---SSSS-SEEEEEEEEEEEEEHHHHS-------GGGS-HHHHHHSB--S-EEEEEEEEEEEBTTSPEEEEEEEEEEBTTSS-EEEEEEEEEGGGEEE---

pLDDT: mean 95.95, std 6.17, range [47.91, 98.88]